Protein AF-A0A7S0J6S9-F1 (afdb_monomer_lite)

pLDDT: mean 76.89, std 16.69, range [36.31, 95.94]

Structure (mmCIF, N/CA/C/O backbone):
data_AF-A0A7S0J6S9-F1
#
_entry.id   AF-A0A7S0J6S9-F1
#
loop_
_atom_site.group_PDB
_atom_site.id
_atom_site.type_symbol
_atom_site.label_atom_id
_atom_site.label_alt_id
_atom_site.label_comp_id
_atom_site.label_asym_id
_atom_site.label_entity_id
_atom_site.label_seq_id
_atom_site.pdbx_PDB_ins_code
_atom_site.Cartn_x
_atom_site.Cartn_y
_atom_site.Cartn_z
_atom_site.occupancy
_atom_site.B_iso_or_equiv
_atom_site.auth_seq_id
_atom_site.auth_comp_id
_atom_site.auth_asym_id
_atom_site.auth_atom_id
_atom_site.pdbx_PDB_model_num
ATOM 1 N N . SER A 1 1 ? -27.540 34.956 38.460 1.00 45.16 1 SER A N 1
ATOM 2 C CA . SER A 1 1 ? -28.285 34.478 37.279 1.00 45.16 1 SER A CA 1
ATOM 3 C C . SER A 1 1 ? -27.561 34.949 36.024 1.00 45.16 1 SER A C 1
ATOM 5 O O . SER A 1 1 ? -27.690 36.101 35.647 1.00 45.16 1 SER A O 1
ATOM 7 N N . LEU A 1 2 ? -26.717 34.102 35.429 1.00 37.75 2 LEU A N 1
ATOM 8 C CA . LEU A 1 2 ? -25.903 34.444 34.247 1.00 37.75 2 LEU A CA 1
ATOM 9 C C . LEU A 1 2 ? -25.863 33.271 33.253 1.00 37.75 2 LEU A C 1
ATOM 11 O O . LEU A 1 2 ? -24.810 32.889 32.761 1.00 37.75 2 LEU A O 1
ATOM 15 N N . TRP A 1 3 ? -27.026 32.684 32.976 1.00 43.78 3 TRP A N 1
ATOM 16 C CA . TRP A 1 3 ? -27.216 31.819 31.812 1.00 43.78 3 TRP A CA 1
ATOM 17 C C . TRP A 1 3 ? -28.147 32.549 30.852 1.00 43.78 3 TRP A C 1
ATOM 19 O O . TRP A 1 3 ? -29.338 32.266 30.765 1.00 43.78 3 TRP A O 1
ATOM 29 N N . SER A 1 4 ? -27.607 33.575 30.200 1.00 45.59 4 SER A N 1
ATOM 30 C CA . SER A 1 4 ? -28.243 34.189 29.040 1.00 45.59 4 SER A CA 1
ATOM 31 C C . SER A 1 4 ? -28.197 33.158 27.916 1.00 45.59 4 SER A C 1
ATOM 33 O O . SER A 1 4 ? -27.115 32.691 27.562 1.00 45.59 4 SER A O 1
ATOM 35 N N . ALA A 1 5 ? -29.360 32.772 27.394 1.00 51.56 5 ALA A N 1
ATOM 36 C CA . ALA A 1 5 ? -29.467 31.879 26.249 1.00 51.56 5 ALA A CA 1
ATOM 37 C C . ALA A 1 5 ? -28.587 32.400 25.101 1.00 51.56 5 ALA A C 1
ATOM 39 O O . ALA A 1 5 ? -28.746 33.541 24.660 1.00 51.56 5 ALA A O 1
ATOM 40 N N . ALA A 1 6 ? -27.638 31.580 24.644 1.00 53.19 6 ALA A N 1
ATOM 41 C CA . ALA A 1 6 ? -26.882 31.880 23.439 1.00 53.19 6 ALA A CA 1
ATOM 42 C C . ALA A 1 6 ? -27.875 32.019 22.268 1.00 53.19 6 ALA A C 1
ATOM 44 O O . ALA A 1 6 ? -28.785 31.190 22.160 1.00 53.19 6 ALA A O 1
ATOM 45 N N . PRO A 1 7 ? -27.749 33.045 21.408 1.00 47.81 7 PRO A N 1
ATOM 46 C CA . PRO A 1 7 ? -28.628 33.186 20.259 1.00 47.81 7 PRO A CA 1
ATOM 47 C C . PRO A 1 7 ? -28.493 31.941 19.380 1.00 47.81 7 PRO A C 1
ATOM 49 O O . PRO A 1 7 ? -27.396 31.579 18.953 1.00 47.81 7 PRO A O 1
ATOM 52 N N . SER A 1 8 ? -29.616 31.267 19.145 1.00 57.00 8 SER A N 1
ATOM 53 C CA . SER A 1 8 ? -29.716 30.132 18.239 1.00 57.00 8 SER A CA 1
ATOM 54 C C . SER A 1 8 ? -29.382 30.610 16.829 1.00 57.00 8 SER A C 1
ATOM 56 O O . SER A 1 8 ? -30.228 31.191 16.149 1.00 57.00 8 SER A O 1
ATOM 58 N N . ILE A 1 9 ? -28.135 30.407 16.405 1.00 59.09 9 ILE A N 1
ATOM 59 C CA . ILE A 1 9 ? -27.741 30.546 15.005 1.00 59.09 9 ILE A CA 1
ATOM 60 C C . ILE A 1 9 ? -28.591 29.525 14.240 1.00 59.09 9 ILE A C 1
ATOM 62 O O . ILE A 1 9 ? -28.498 28.335 14.558 1.00 59.09 9 ILE A O 1
ATOM 66 N N . PRO A 1 10 ? -29.443 29.934 13.282 1.00 54.78 10 PRO A N 1
ATOM 67 C CA . PRO A 1 10 ? -30.147 28.974 12.453 1.00 54.78 10 PRO A CA 1
ATOM 68 C C . PRO A 1 10 ? -29.088 28.173 11.696 1.00 54.78 10 PRO A C 1
ATOM 70 O O . PRO A 1 10 ? -28.393 28.700 10.827 1.00 54.78 10 PRO A O 1
ATOM 73 N N . LEU A 1 11 ? -28.911 26.911 12.089 1.00 61.00 11 LEU A N 1
ATOM 74 C CA . LEU A 1 11 ? -28.065 25.968 11.374 1.00 61.00 11 LEU A CA 1
ATOM 75 C C . LEU A 1 11 ? -28.703 25.778 10.002 1.00 61.00 11 LEU A C 1
ATOM 77 O O . LEU A 1 11 ? -29.695 25.065 9.860 1.00 61.00 11 LEU A O 1
ATOM 81 N N . GLN A 1 12 ? -28.161 26.457 8.994 1.00 62.97 12 GLN A N 1
ATOM 82 C CA . GLN A 1 12 ? -28.482 26.162 7.610 1.00 62.97 12 GLN A CA 1
ATOM 83 C C . GLN A 1 12 ? -27.927 24.763 7.337 1.00 62.97 12 GLN A C 1
ATOM 85 O O . GLN A 1 12 ? -26.724 24.583 7.153 1.00 62.97 12 GLN A O 1
ATOM 90 N N . LEU A 1 13 ? -28.800 23.758 7.430 1.00 56.91 13 LEU A N 1
ATOM 91 C CA . LEU A 1 13 ? -28.463 22.366 7.170 1.00 56.91 13 LEU A CA 1
ATOM 92 C C . LEU A 1 13 ? -28.037 22.256 5.707 1.00 56.91 13 LEU A C 1
ATOM 94 O O . LEU A 1 13 ? -28.859 22.288 4.795 1.00 56.91 13 LEU A O 1
ATOM 98 N N . MET A 1 14 ? -26.727 22.187 5.485 1.00 52.12 14 MET A N 1
ATOM 99 C CA . MET A 1 14 ? -26.178 21.799 4.197 1.00 52.12 14 MET A CA 1
ATOM 100 C C . MET A 1 14 ? -26.346 20.289 4.079 1.00 52.12 14 MET A C 1
ATOM 102 O O . MET A 1 14 ? -25.657 19.523 4.752 1.00 52.12 14 MET A O 1
ATOM 106 N N . GLU A 1 15 ? -27.283 19.860 3.243 1.00 54.94 15 GLU A N 1
ATOM 107 C CA . GLU A 1 15 ? -27.388 18.456 2.873 1.00 54.94 15 GLU A CA 1
ATOM 108 C C . GLU A 1 15 ? -26.289 18.131 1.860 1.00 54.94 15 GLU A C 1
ATOM 110 O O . GLU A 1 15 ? -26.273 18.632 0.736 1.00 54.94 15 GLU A O 1
ATOM 115 N N . CYS A 1 16 ? -25.344 17.293 2.276 1.00 58.38 16 CYS A N 1
ATOM 116 C CA . CYS A 1 16 ? -24.369 16.677 1.387 1.00 58.38 16 CYS A CA 1
ATOM 117 C C . CYS A 1 16 ? -24.930 15.311 0.968 1.00 58.38 16 CYS A C 1
ATOM 119 O O . CYS A 1 16 ? -24.832 14.366 1.756 1.00 58.38 16 CYS A O 1
ATOM 121 N N . PRO A 1 17 ? -25.545 15.175 -0.221 1.00 72.00 17 PRO A N 1
ATOM 122 C CA . PRO A 1 17 ? -26.126 13.906 -0.637 1.00 72.00 17 PRO A CA 1
ATOM 123 C C . PRO A 1 17 ? -25.039 12.828 -0.708 1.00 72.00 17 PRO A C 1
ATOM 125 O O . PRO A 1 17 ? -24.031 12.981 -1.399 1.00 72.00 17 PRO A O 1
ATOM 128 N N . PHE A 1 18 ? -25.248 11.725 0.010 1.00 73.12 18 PHE A N 1
ATOM 129 C CA . PHE A 1 18 ? -24.372 10.560 -0.023 1.00 73.12 18 PHE A CA 1
ATOM 130 C C . PHE A 1 18 ? -24.999 9.479 -0.900 1.00 73.12 18 PHE A C 1
ATOM 132 O O . PHE A 1 18 ? -26.053 8.935 -0.579 1.00 73.12 18 PHE A O 1
ATOM 139 N N . ASN A 1 19 ? -24.342 9.156 -2.012 1.00 83.06 19 ASN A N 1
ATOM 140 C CA . ASN A 1 19 ? -24.748 8.062 -2.885 1.00 83.06 19 ASN A CA 1
ATOM 141 C C . ASN A 1 19 ? -23.791 6.882 -2.680 1.00 83.06 19 ASN A C 1
ATOM 143 O O . ASN A 1 19 ? -22.702 6.843 -3.256 1.00 83.06 19 ASN A O 1
ATOM 147 N N . SER A 1 20 ? -24.202 5.926 -1.848 1.00 83.00 20 SER A N 1
ATOM 148 C CA . SER A 1 20 ? -23.408 4.737 -1.519 1.00 83.00 20 SER A CA 1
ATOM 149 C C . SER A 1 20 ? -23.030 3.921 -2.758 1.00 83.00 20 SER A C 1
ATOM 151 O O . SER A 1 20 ? -21.905 3.433 -2.847 1.00 83.00 20 SER A O 1
ATOM 153 N N . THR A 1 21 ? -23.923 3.825 -3.746 1.00 87.00 21 THR A N 1
ATOM 154 C CA . THR A 1 21 ? -23.664 3.132 -5.013 1.00 87.00 21 THR A CA 1
ATOM 155 C C . THR A 1 21 ? -22.573 3.829 -5.820 1.00 87.00 21 THR A C 1
ATOM 157 O O . THR A 1 21 ? -21.645 3.174 -6.288 1.00 87.00 21 THR A O 1
ATOM 160 N N . ALA A 1 22 ? -22.638 5.156 -5.951 1.00 82.00 22 ALA A N 1
ATOM 161 C CA . ALA A 1 22 ? -21.612 5.924 -6.656 1.00 82.00 22 ALA A CA 1
ATOM 162 C C . ALA A 1 22 ? -20.240 5.802 -5.973 1.00 82.00 22 ALA A C 1
ATOM 164 O O . ALA A 1 22 ? -19.219 5.686 -6.649 1.00 82.00 22 ALA A O 1
ATOM 165 N N . VAL A 1 23 ? -20.218 5.772 -4.637 1.00 82.25 23 VAL A N 1
ATOM 166 C CA . VAL A 1 23 ? -18.996 5.552 -3.853 1.00 82.25 23 VAL A CA 1
ATOM 167 C C . VAL A 1 23 ? -18.421 4.157 -4.103 1.00 82.25 23 VAL A C 1
ATOM 169 O O . VAL A 1 23 ? -17.230 4.042 -4.386 1.00 82.25 23 VAL A O 1
ATOM 172 N N . ALA A 1 24 ? -19.249 3.108 -4.059 1.00 84.81 24 ALA A N 1
ATOM 173 C CA . ALA A 1 24 ? -18.816 1.736 -4.329 1.00 84.81 24 ALA A CA 1
ATOM 174 C C . ALA A 1 24 ? -18.226 1.586 -5.742 1.00 84.81 24 ALA A C 1
ATOM 176 O O . ALA A 1 24 ? -17.119 1.073 -5.897 1.00 84.81 24 ALA A O 1
ATOM 177 N N . LEU A 1 25 ? -18.904 2.134 -6.756 1.00 86.38 25 LEU A N 1
ATOM 178 C CA . LEU A 1 25 ? -18.401 2.162 -8.133 1.00 86.38 25 LEU A CA 1
ATOM 179 C C . LEU A 1 25 ? -17.074 2.925 -8.247 1.00 86.38 25 LEU A C 1
ATOM 181 O O . LEU A 1 25 ? -16.178 2.507 -8.978 1.00 86.38 25 LEU A O 1
ATOM 185 N N . GLY A 1 26 ? -16.918 4.025 -7.507 1.00 86.81 26 GLY A N 1
ATOM 186 C CA . GLY A 1 26 ? -15.658 4.761 -7.436 1.00 86.81 26 GLY A CA 1
ATOM 187 C C . GLY A 1 26 ? -14.511 3.916 -6.874 1.00 86.81 26 GLY A C 1
ATOM 188 O O . GLY A 1 26 ? -13.410 3.944 -7.425 1.00 86.81 26 GLY A O 1
ATOM 189 N N . PHE A 1 27 ? -14.765 3.122 -5.826 1.00 86.19 27 PHE A N 1
ATOM 190 C CA . PHE A 1 27 ? -13.772 2.208 -5.249 1.00 86.19 27 PHE A CA 1
ATOM 191 C C . PHE A 1 27 ? -13.321 1.129 -6.240 1.00 86.19 27 PHE A C 1
ATOM 193 O O . PHE A 1 27 ? -12.121 0.882 -6.368 1.00 86.19 27 PHE A O 1
ATOM 200 N N . GLU A 1 28 ? -14.253 0.535 -6.986 1.00 88.62 28 GLU A N 1
ATOM 201 C CA . GLU A 1 28 ? -13.943 -0.472 -8.012 1.00 88.62 28 GLU A CA 1
ATOM 202 C C . GLU A 1 28 ? -13.082 0.088 -9.156 1.00 88.62 28 GLU A C 1
ATOM 204 O O . GLU A 1 28 ? -12.318 -0.644 -9.787 1.00 88.62 28 GLU A O 1
ATOM 209 N N . GLN A 1 29 ? -13.149 1.399 -9.398 1.00 89.81 29 GLN A N 1
ATOM 210 C CA . GLN A 1 29 ? -12.364 2.084 -10.426 1.00 89.81 29 GLN A CA 1
ATOM 211 C C . GLN A 1 29 ? -10.959 2.497 -9.960 1.00 89.81 29 GLN A C 1
ATOM 213 O O . GLN A 1 29 ? -10.124 2.850 -10.800 1.00 89.81 29 GLN A O 1
ATOM 218 N N . LEU A 1 30 ? -10.650 2.435 -8.657 1.00 89.00 30 LEU A N 1
ATOM 219 C CA . LEU A 1 30 ? -9.341 2.853 -8.139 1.00 89.00 30 LEU A CA 1
ATOM 220 C C . LEU A 1 30 ? -8.180 2.070 -8.771 1.00 89.00 30 LEU A C 1
ATOM 222 O O . LEU A 1 30 ? -7.244 2.706 -9.247 1.00 89.00 30 LEU A O 1
ATOM 226 N N . PRO A 1 31 ? -8.193 0.730 -8.899 1.00 89.06 31 PRO A N 1
ATOM 227 C CA . PRO A 1 31 ? -7.083 0.040 -9.558 1.00 89.06 31 PRO A CA 1
ATOM 228 C C . PRO A 1 31 ? -6.817 0.570 -10.977 1.00 89.06 31 PRO A C 1
ATOM 230 O O . PRO A 1 31 ? -5.667 0.812 -11.346 1.00 89.06 31 PRO A O 1
ATOM 233 N N . ALA A 1 32 ? -7.874 0.837 -11.751 1.00 89.94 32 ALA A N 1
ATOM 234 C CA . ALA A 1 32 ? -7.757 1.379 -13.102 1.00 89.94 32 ALA A CA 1
ATOM 235 C C . ALA A 1 32 ? -7.198 2.809 -13.109 1.00 89.94 32 ALA A C 1
ATOM 237 O O . ALA A 1 32 ? -6.331 3.121 -13.926 1.00 89.94 32 ALA A O 1
ATOM 238 N N . HIS A 1 33 ? -7.632 3.667 -12.182 1.00 89.38 33 HIS A N 1
ATOM 239 C CA . HIS A 1 33 ? -7.089 5.018 -12.077 1.00 89.38 33 HIS A CA 1
ATOM 240 C C . HIS A 1 33 ? -5.586 4.985 -11.778 1.00 89.38 33 HIS A C 1
ATOM 242 O O . HIS A 1 33 ? -4.840 5.723 -12.410 1.00 89.38 33 HIS A O 1
ATOM 248 N N . TRP A 1 34 ? -5.096 4.121 -10.890 1.00 89.06 34 TRP A N 1
ATOM 249 C CA . TRP A 1 34 ? -3.674 4.086 -10.529 1.00 89.06 34 TRP A CA 1
ATOM 250 C C . TRP A 1 34 ? -2.818 3.443 -11.621 1.00 89.06 34 TRP A C 1
ATOM 252 O O . TRP A 1 34 ? -1.667 3.825 -11.819 1.00 89.06 34 TRP A O 1
ATOM 262 N N . LEU A 1 35 ? -3.403 2.528 -12.394 1.00 89.81 35 LEU A N 1
ATOM 263 C CA . LEU A 1 35 ? -2.734 1.875 -13.513 1.00 89.81 35 LEU A CA 1
ATOM 264 C C . LEU A 1 35 ? -2.875 2.622 -14.852 1.00 89.81 35 LEU A C 1
ATOM 266 O O . LEU A 1 35 ? -2.307 2.181 -15.848 1.00 89.81 35 LEU A O 1
ATOM 270 N N . ARG A 1 36 ? -3.562 3.774 -14.898 1.00 89.94 36 ARG A N 1
ATOM 271 C CA . ARG A 1 36 ? -3.865 4.525 -16.139 1.00 89.94 36 ARG A CA 1
ATOM 272 C C . ARG A 1 36 ? -2.639 4.907 -16.979 1.00 89.94 36 ARG A C 1
ATOM 274 O O . ARG A 1 36 ? -2.754 5.083 -18.187 1.00 89.94 36 ARG A O 1
ATOM 281 N N . HIS A 1 37 ? -1.469 5.030 -16.351 1.00 86.62 37 HIS A N 1
ATOM 282 C CA . HIS A 1 37 ? -0.209 5.371 -17.019 1.00 86.62 37 HIS A CA 1
ATOM 283 C C . HIS A 1 37 ? 0.548 4.148 -17.573 1.00 86.62 37 HIS A C 1
ATOM 285 O O . HIS A 1 37 ? 1.592 4.309 -18.207 1.00 86.62 37 HIS A O 1
ATOM 291 N N . TYR A 1 38 ? 0.025 2.934 -17.369 1.00 88.69 38 TYR A N 1
ATOM 292 C CA . TYR A 1 38 ? 0.625 1.673 -17.806 1.00 88.69 38 TYR A CA 1
ATOM 293 C C . TYR A 1 38 ? -0.339 0.929 -18.739 1.00 88.69 38 TYR A C 1
ATOM 295 O O . TYR A 1 38 ? -1.104 0.069 -18.293 1.00 88.69 38 TYR A O 1
ATOM 303 N N . PRO A 1 39 ? -0.331 1.243 -20.048 1.00 87.31 39 PRO A N 1
ATOM 304 C CA . PRO A 1 39 ? -1.114 0.498 -21.024 1.00 87.31 39 PRO A CA 1
ATOM 305 C C . PRO A 1 39 ? -0.842 -1.011 -20.961 1.00 87.31 39 PRO A C 1
ATOM 307 O O . PRO A 1 39 ? 0.210 -1.475 -20.512 1.00 87.31 39 PRO A O 1
ATOM 310 N N . ARG A 1 40 ? -1.779 -1.820 -21.465 1.00 86.12 40 ARG A N 1
ATOM 311 C CA . ARG A 1 40 ? -1.581 -3.276 -21.517 1.00 86.12 40 ARG A CA 1
ATOM 312 C C . ARG A 1 40 ? -0.253 -3.608 -22.205 1.00 86.12 40 ARG A C 1
ATOM 314 O O . ARG A 1 40 ? 0.024 -3.120 -23.295 1.00 86.12 40 ARG A O 1
ATOM 321 N N . ARG A 1 41 ? 0.542 -4.475 -21.564 1.00 85.50 41 ARG A N 1
ATOM 322 C CA . ARG A 1 41 ? 1.865 -4.927 -22.041 1.00 85.50 41 ARG A CA 1
ATOM 323 C C . ARG A 1 41 ? 2.908 -3.803 -22.191 1.00 85.50 41 ARG A C 1
ATOM 325 O O . ARG A 1 41 ? 3.884 -3.983 -22.909 1.00 85.50 41 ARG A O 1
ATOM 332 N N . SER A 1 42 ? 2.739 -2.666 -21.509 1.00 87.81 42 SER A N 1
ATOM 333 C CA . SER A 1 42 ? 3.674 -1.535 -21.605 1.00 87.81 42 SER A CA 1
ATOM 334 C C . SER A 1 42 ? 4.867 -1.605 -20.653 1.00 87.81 42 SER A C 1
ATOM 336 O O . SER A 1 42 ? 5.789 -0.805 -20.806 1.00 87.81 42 SER A O 1
ATOM 338 N N . VAL A 1 43 ? 4.828 -2.489 -19.649 1.00 89.44 43 VAL A N 1
ATOM 339 C CA . VAL A 1 43 ? 5.863 -2.605 -18.612 1.00 89.44 43 VAL A CA 1
ATOM 340 C C . VAL A 1 43 ? 6.816 -3.732 -18.978 1.00 89.44 43 VAL A C 1
ATOM 342 O O . VAL A 1 43 ? 6.481 -4.913 -18.890 1.00 89.44 43 VAL A O 1
ATOM 345 N N . SER A 1 44 ? 8.020 -3.362 -19.403 1.00 90.12 44 SER A N 1
ATOM 346 C CA . SER A 1 44 ? 9.076 -4.313 -19.721 1.00 90.12 44 SER A CA 1
ATOM 347 C C . SER A 1 44 ? 9.780 -4.815 -18.458 1.00 90.12 44 SER A C 1
ATOM 349 O O . SER A 1 44 ? 9.819 -4.155 -17.416 1.00 90.12 44 SER A O 1
ATOM 351 N N . ARG A 1 45 ? 10.436 -5.975 -18.569 1.00 89.69 45 ARG A N 1
ATOM 352 C CA . ARG A 1 45 ? 11.302 -6.499 -17.503 1.00 89.69 45 ARG A CA 1
ATOM 353 C C . ARG A 1 45 ? 12.409 -5.510 -17.123 1.00 89.69 45 ARG A C 1
ATOM 355 O O . ARG A 1 45 ? 12.743 -5.401 -15.947 1.00 89.69 45 ARG A O 1
ATOM 362 N N . ALA A 1 46 ? 12.978 -4.803 -18.101 1.00 88.44 46 ALA A N 1
ATOM 363 C CA . ALA A 1 46 ? 14.026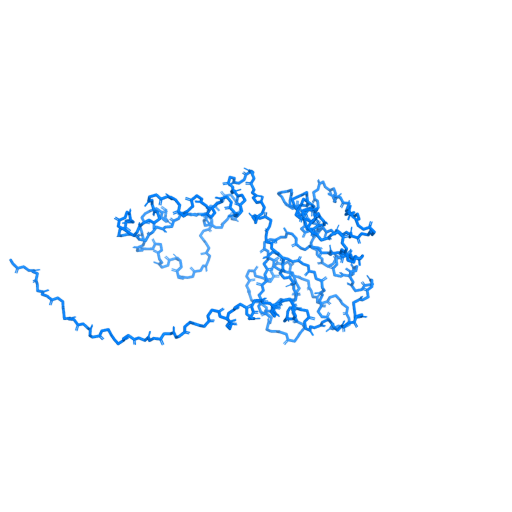 -3.815 -17.858 1.00 88.44 46 ALA A CA 1
ATOM 364 C C . ALA A 1 46 ? 13.505 -2.644 -17.013 1.00 88.44 46 ALA A C 1
ATOM 366 O O . ALA A 1 46 ? 14.153 -2.267 -16.040 1.00 88.44 46 ALA A O 1
ATOM 367 N N . GLN A 1 47 ? 12.303 -2.144 -17.319 1.00 88.19 47 GLN A N 1
ATOM 368 C CA . GLN A 1 47 ? 11.653 -1.084 -16.543 1.00 88.19 47 GLN A CA 1
ATOM 369 C C . GLN A 1 47 ? 11.349 -1.535 -15.115 1.00 88.19 47 GLN A C 1
ATOM 371 O O . GLN A 1 47 ? 11.650 -0.814 -14.168 1.00 88.19 47 GLN A O 1
ATOM 376 N N . LEU A 1 48 ? 10.831 -2.753 -14.938 1.00 89.62 48 LEU A N 1
ATOM 377 C CA . LEU A 1 48 ? 10.540 -3.290 -13.609 1.00 89.62 48 LEU A CA 1
ATOM 378 C C . LEU A 1 48 ? 11.811 -3.451 -12.758 1.00 89.62 48 LEU A C 1
ATOM 380 O O . LEU A 1 48 ? 11.834 -3.099 -11.579 1.00 89.62 48 LEU A O 1
ATOM 384 N N . LEU A 1 49 ? 12.899 -3.941 -13.364 1.00 88.19 49 LEU A N 1
ATOM 385 C CA . LEU A 1 49 ? 14.200 -4.052 -12.702 1.00 88.19 49 LEU A CA 1
ATOM 386 C C . LEU A 1 49 ? 14.795 -2.679 -12.373 1.00 88.19 49 LEU A C 1
ATOM 388 O O . LEU A 1 49 ? 15.391 -2.521 -11.308 1.00 88.19 49 LEU A O 1
ATOM 392 N N . ALA A 1 50 ? 14.644 -1.696 -13.261 1.00 87.00 50 ALA A N 1
ATOM 393 C CA . ALA A 1 50 ? 15.094 -0.329 -13.025 1.00 87.00 50 ALA A CA 1
ATOM 394 C C . ALA A 1 50 ? 14.313 0.317 -11.870 1.00 87.00 50 ALA A C 1
ATOM 396 O O . ALA A 1 50 ? 14.929 0.878 -10.964 1.00 87.00 50 ALA A O 1
ATOM 397 N N . ALA A 1 51 ? 12.989 0.137 -11.834 1.00 88.50 51 ALA A N 1
ATOM 398 C CA . ALA A 1 51 ? 12.134 0.568 -10.733 1.00 88.50 51 ALA A CA 1
ATOM 399 C C . ALA A 1 51 ? 12.567 -0.068 -9.402 1.00 88.50 51 ALA A C 1
ATOM 401 O O . ALA A 1 51 ? 12.851 0.642 -8.441 1.00 88.50 51 ALA A O 1
ATOM 402 N N . TYR A 1 52 ? 12.749 -1.392 -9.354 1.00 89.00 52 TYR A N 1
ATOM 403 C CA . TYR A 1 52 ? 13.240 -2.072 -8.150 1.00 89.00 52 TYR A CA 1
ATOM 404 C C . TYR A 1 52 ? 14.624 -1.567 -7.700 1.00 89.00 52 TYR A C 1
ATOM 406 O O . TYR A 1 52 ? 14.862 -1.340 -6.511 1.00 89.00 52 TYR A O 1
ATOM 414 N N . ARG A 1 53 ? 15.553 -1.350 -8.641 1.00 86.44 53 ARG A N 1
ATOM 415 C CA . ARG A 1 53 ? 16.893 -0.813 -8.344 1.00 86.44 53 ARG A CA 1
ATOM 416 C C . ARG A 1 53 ? 16.853 0.631 -7.845 1.00 86.44 53 ARG A C 1
ATOM 418 O O . ARG A 1 53 ? 17.694 0.978 -7.018 1.00 86.44 53 ARG A O 1
ATOM 425 N N . GLY A 1 54 ? 15.885 1.423 -8.306 1.00 84.69 54 GLY A N 1
ATOM 426 C CA . GLY A 1 54 ? 15.643 2.797 -7.867 1.00 84.69 54 GLY A CA 1
ATOM 427 C C . GLY A 1 54 ? 15.084 2.908 -6.445 1.00 84.69 54 GLY A C 1
ATOM 428 O O . GLY A 1 54 ? 15.195 3.968 -5.830 1.00 84.69 54 GLY A O 1
ATOM 429 N N . LEU A 1 55 ? 14.537 1.827 -5.882 1.00 86.81 55 LEU A N 1
ATOM 430 C CA . LEU A 1 55 ? 14.127 1.792 -4.478 1.00 86.81 55 LEU A CA 1
ATOM 431 C C . LEU A 1 55 ? 15.337 1.770 -3.532 1.00 86.81 55 LEU A C 1
ATOM 433 O O . LEU A 1 55 ? 16.389 1.196 -3.835 1.00 86.81 55 LEU A O 1
ATOM 437 N N . LYS A 1 56 ? 15.171 2.331 -2.328 1.00 84.94 56 LYS A N 1
ATOM 438 C CA . LYS A 1 56 ? 16.202 2.284 -1.277 1.00 84.94 56 LYS A CA 1
ATOM 439 C C . LYS A 1 56 ? 16.475 0.841 -0.851 1.00 84.94 56 LYS A C 1
ATOM 441 O O . LYS A 1 56 ? 15.548 0.095 -0.564 1.00 84.94 56 LYS A O 1
ATOM 446 N N . GLY A 1 57 ? 17.751 0.468 -0.741 1.00 82.19 57 GLY A N 1
ATOM 447 C CA . GLY A 1 57 ? 18.165 -0.915 -0.463 1.00 82.19 57 GLY A CA 1
ATOM 448 C C . GLY A 1 57 ? 17.594 -1.524 0.825 1.00 82.19 57 GLY A C 1
ATOM 449 O O . GLY A 1 57 ? 17.251 -2.699 0.824 1.00 82.19 57 GLY A O 1
ATOM 450 N N . TRP A 1 58 ? 17.446 -0.724 1.887 1.00 82.25 58 TRP A N 1
ATOM 451 C CA . TRP A 1 58 ? 16.878 -1.131 3.187 1.00 82.25 58 TRP A CA 1
ATOM 452 C C . TRP A 1 58 ? 15.341 -1.083 3.247 1.00 82.25 58 TRP A C 1
ATOM 454 O O . TRP A 1 58 ? 14.734 -1.408 4.267 1.00 82.25 58 TRP A O 1
ATOM 464 N N . GLY A 1 59 ? 14.710 -0.600 2.180 1.00 84.75 59 GLY A N 1
ATOM 465 C CA . GLY A 1 59 ? 13.281 -0.331 2.101 1.00 84.75 59 GLY A CA 1
ATOM 466 C C . GLY A 1 59 ? 12.673 -0.871 0.815 1.00 84.75 59 GLY A C 1
ATOM 467 O O . GLY A 1 59 ? 11.743 -0.261 0.289 1.00 84.75 59 GLY A O 1
ATOM 468 N N . ARG A 1 60 ? 13.208 -1.986 0.301 1.00 88.19 60 ARG A N 1
ATOM 469 C CA . ARG A 1 60 ? 12.728 -2.615 -0.928 1.00 88.19 60 ARG A CA 1
ATOM 470 C C . ARG A 1 60 ? 12.647 -4.125 -0.808 1.00 88.19 60 ARG A C 1
ATOM 472 O O . ARG A 1 60 ? 13.549 -4.780 -0.295 1.00 88.19 60 ARG A O 1
ATOM 479 N N . THR A 1 61 ? 11.596 -4.690 -1.375 1.00 90.69 61 THR A N 1
ATOM 480 C CA . THR A 1 61 ? 11.463 -6.136 -1.551 1.00 90.69 61 THR A CA 1
ATOM 481 C C . THR A 1 61 ? 10.798 -6.429 -2.886 1.00 90.69 61 THR A C 1
ATOM 483 O O . THR A 1 61 ? 10.225 -5.537 -3.510 1.00 90.69 61 THR A O 1
ATOM 486 N N . GLN A 1 62 ? 10.912 -7.663 -3.357 1.00 91.75 62 GLN A N 1
ATOM 487 C CA . GLN A 1 62 ? 10.275 -8.097 -4.589 1.00 91.75 62 GLN A CA 1
ATOM 488 C C . GLN A 1 62 ? 9.671 -9.476 -4.380 1.00 91.75 62 GLN A C 1
ATOM 490 O O . GLN A 1 62 ? 10.335 -10.378 -3.866 1.00 91.75 62 GLN A O 1
ATOM 495 N N . PHE A 1 63 ? 8.434 -9.627 -4.829 1.00 93.50 63 PHE A N 1
ATOM 496 C CA . PHE A 1 63 ? 7.735 -10.899 -4.883 1.00 93.50 63 PHE A CA 1
ATOM 497 C C . PHE A 1 63 ? 7.512 -11.305 -6.333 1.00 93.50 63 PHE A C 1
ATOM 499 O O . PHE A 1 63 ? 7.474 -10.470 -7.237 1.00 93.50 63 PHE A O 1
ATOM 506 N N . MET A 1 64 ? 7.382 -12.600 -6.556 1.00 95.19 64 MET A N 1
ATOM 507 C CA . MET A 1 64 ? 6.986 -13.183 -7.823 1.00 95.19 64 MET A CA 1
ATOM 508 C C . MET A 1 64 ? 5.939 -14.244 -7.532 1.00 95.19 64 MET A C 1
ATOM 510 O O . MET A 1 64 ? 6.205 -15.174 -6.780 1.00 95.19 64 MET A O 1
ATOM 514 N N . ILE A 1 65 ? 4.768 -14.106 -8.133 1.00 95.94 65 ILE A N 1
ATOM 515 C CA . ILE A 1 65 ? 3.805 -15.194 -8.238 1.00 95.94 65 ILE A CA 1
ATOM 516 C C . ILE A 1 65 ? 4.125 -15.895 -9.548 1.00 95.94 65 ILE A C 1
ATOM 518 O O . ILE A 1 65 ? 4.222 -15.248 -10.590 1.00 95.94 65 ILE A O 1
ATOM 522 N N . GLN A 1 66 ? 4.377 -17.195 -9.483 1.00 95.75 66 GLN A N 1
ATOM 523 C CA . GLN A 1 66 ? 4.671 -17.996 -10.660 1.00 95.75 66 GLN A CA 1
ATOM 524 C C . GLN A 1 66 ? 4.077 -19.387 -10.491 1.00 95.75 66 GLN A C 1
ATOM 526 O O . GLN A 1 66 ? 4.493 -20.122 -9.592 1.00 95.75 66 GLN A O 1
ATOM 531 N N . ARG A 1 67 ? 3.152 -19.757 -11.383 1.00 95.06 67 ARG A N 1
ATOM 532 C CA . ARG A 1 67 ? 2.450 -21.049 -11.392 1.00 95.06 67 ARG A CA 1
ATOM 533 C C . ARG A 1 67 ? 1.805 -21.356 -10.035 1.00 95.06 67 ARG A C 1
ATOM 535 O O . ARG A 1 67 ? 2.068 -22.402 -9.450 1.00 95.06 67 ARG A O 1
ATOM 542 N N . GLY A 1 68 ? 1.050 -20.394 -9.501 1.00 93.38 68 GLY A N 1
ATOM 543 C CA . GLY A 1 68 ? 0.367 -20.510 -8.205 1.00 93.38 68 GLY A CA 1
ATOM 544 C C . GLY A 1 68 ? 1.281 -20.473 -6.971 1.00 93.38 68 GLY A C 1
ATOM 545 O O . GLY A 1 68 ? 0.794 -20.579 -5.853 1.00 93.38 68 GLY A O 1
ATOM 546 N N . ALA A 1 69 ? 2.599 -20.308 -7.134 1.00 94.19 69 ALA A N 1
ATOM 547 C CA . ALA A 1 69 ? 3.542 -20.256 -6.020 1.00 94.19 69 ALA A CA 1
ATOM 548 C C . ALA A 1 69 ? 4.093 -18.843 -5.802 1.00 94.19 69 ALA A C 1
ATOM 550 O O . ALA A 1 69 ? 4.563 -18.195 -6.742 1.00 94.19 69 ALA A O 1
ATOM 551 N N . LEU A 1 70 ? 4.121 -18.400 -4.542 1.00 95.50 70 LEU A N 1
ATOM 552 C CA . LEU A 1 70 ? 4.817 -17.183 -4.135 1.00 95.50 70 LEU A CA 1
ATOM 553 C C . LEU A 1 70 ? 6.322 -17.442 -3.998 1.00 95.50 70 LEU A C 1
ATOM 555 O O . LEU A 1 70 ? 6.762 -18.359 -3.308 1.00 95.50 70 LEU A O 1
ATOM 559 N N . ARG A 1 71 ? 7.129 -16.586 -4.619 1.00 94.25 71 ARG A N 1
ATOM 560 C CA . ARG A 1 71 ? 8.592 -16.619 -4.581 1.00 94.25 71 ARG A CA 1
ATOM 561 C C . ARG A 1 71 ? 9.120 -15.252 -4.183 1.00 94.25 71 ARG A C 1
ATOM 563 O O . ARG A 1 71 ? 8.722 -14.235 -4.745 1.00 94.25 71 ARG A O 1
ATOM 570 N N . TYR A 1 72 ? 10.056 -15.222 -3.246 1.00 90.62 72 TYR A N 1
ATOM 571 C CA . TYR A 1 72 ? 10.775 -14.011 -2.872 1.00 90.62 72 TYR A CA 1
ATOM 572 C C . TYR A 1 72 ? 12.107 -14.379 -2.233 1.00 90.62 72 TYR A C 1
ATOM 574 O O . TYR A 1 72 ? 12.235 -15.417 -1.586 1.00 90.62 72 TYR A O 1
ATOM 582 N N . THR A 1 73 ? 13.098 -13.509 -2.399 1.00 79.19 73 THR A N 1
ATOM 583 C CA . THR A 1 73 ? 14.367 -13.628 -1.683 1.00 79.19 73 THR A CA 1
ATOM 584 C C . THR A 1 73 ? 14.384 -12.561 -0.600 1.00 79.19 73 THR A C 1
ATOM 586 O O . THR A 1 73 ? 14.408 -11.372 -0.932 1.00 79.19 73 THR A O 1
ATOM 589 N N . PRO A 1 74 ? 14.389 -12.934 0.690 1.00 66.62 74 PRO A N 1
ATOM 590 C CA . PRO A 1 74 ? 14.610 -11.967 1.752 1.00 66.62 74 PRO A CA 1
ATOM 591 C C . PRO A 1 74 ? 15.983 -11.319 1.532 1.00 66.62 74 PRO A C 1
ATOM 593 O O . PRO A 1 74 ? 17.000 -12.013 1.503 1.00 66.62 74 PRO A O 1
ATOM 596 N N . SER A 1 75 ? 16.040 -10.000 1.337 1.00 60.94 75 SER A N 1
ATOM 597 C CA . SER A 1 75 ? 17.336 -9.313 1.286 1.00 60.94 75 SER A CA 1
ATOM 598 C C . SER A 1 75 ? 17.995 -9.376 2.678 1.00 60.94 75 SER A C 1
ATOM 600 O O . SER A 1 75 ? 17.295 -9.347 3.694 1.00 60.94 75 SER A O 1
ATOM 602 N N . LYS A 1 76 ? 19.328 -9.527 2.736 1.00 55.47 76 LYS A N 1
ATOM 603 C CA . LYS A 1 76 ? 20.085 -9.604 3.998 1.00 55.47 76 LYS A CA 1
ATOM 604 C C . LYS A 1 76 ? 20.549 -8.209 4.465 1.00 55.47 76 LYS A C 1
ATOM 606 O O . LYS A 1 76 ? 20.969 -7.414 3.629 1.00 55.47 76 LYS A O 1
ATOM 611 N N . PRO A 1 77 ? 20.532 -7.922 5.782 1.00 50.94 77 PRO A N 1
ATOM 612 C CA . PRO A 1 77 ? 19.971 -8.778 6.828 1.00 50.94 77 PRO A CA 1
ATOM 613 C C . PRO A 1 77 ? 18.430 -8.689 6.873 1.00 50.94 77 PRO A C 1
ATOM 615 O O . PRO A 1 77 ? 17.792 -9.490 7.548 1.00 50.94 77 PRO A O 1
ATOM 618 N N . THR A 1 78 ? 17.847 -7.723 6.151 1.00 53.56 78 THR A N 1
ATOM 619 C CA . THR A 1 78 ? 16.449 -7.283 6.225 1.00 53.56 78 THR A CA 1
ATOM 620 C C . THR A 1 78 ? 16.030 -6.570 4.920 1.00 53.56 78 THR A C 1
ATOM 622 O O . THR A 1 78 ? 16.320 -5.385 4.765 1.00 53.56 78 THR A O 1
ATOM 625 N N . GLY A 1 79 ? 15.322 -7.235 3.994 1.00 64.50 79 GLY A N 1
ATOM 626 C CA . GLY A 1 79 ? 14.721 -6.597 2.794 1.00 64.50 79 GLY A CA 1
ATOM 627 C C . GLY A 1 79 ? 14.017 -5.280 3.090 1.00 64.50 79 GLY A C 1
ATOM 628 O O . GLY A 1 79 ? 14.208 -4.268 2.416 1.00 64.50 79 GLY A O 1
ATOM 629 N N . CYS A 1 80 ? 13.272 -5.298 4.186 1.00 78.38 80 CYS A N 1
ATOM 630 C CA . CYS A 1 80 ? 12.490 -4.184 4.661 1.00 78.38 80 CYS A CA 1
ATOM 631 C C . CYS A 1 80 ? 12.664 -3.993 6.163 1.00 78.38 80 CYS A C 1
ATOM 633 O O . CYS A 1 80 ? 12.787 -4.963 6.919 1.00 78.38 80 CYS A O 1
ATOM 635 N N . VAL A 1 81 ? 12.588 -2.734 6.592 1.00 75.56 81 VAL A N 1
ATOM 636 C CA . VAL A 1 81 ? 12.494 -2.348 8.005 1.00 75.56 81 VAL A CA 1
ATOM 637 C C . VAL A 1 81 ? 11.377 -3.112 8.721 1.00 75.56 81 VAL A C 1
ATOM 639 O O . VAL A 1 81 ? 10.365 -3.467 8.117 1.00 75.56 81 VAL A O 1
ATOM 642 N N . LEU A 1 82 ? 11.574 -3.378 10.017 1.00 75.75 82 LEU A N 1
ATOM 643 C CA . LEU A 1 82 ? 10.560 -3.960 10.910 1.00 75.75 82 LEU A CA 1
ATOM 644 C C . LEU A 1 82 ? 9.950 -5.289 10.420 1.00 75.75 82 LEU A C 1
ATOM 646 O O . LEU A 1 82 ? 8.786 -5.568 10.678 1.00 75.75 82 LEU A O 1
ATOM 650 N N . ARG A 1 83 ? 10.725 -6.123 9.707 1.00 79.00 83 ARG A N 1
ATOM 651 C CA . ARG A 1 83 ? 10.269 -7.427 9.177 1.00 79.00 83 ARG A CA 1
ATOM 652 C C . ARG A 1 83 ? 9.045 -7.330 8.249 1.00 79.00 83 ARG A C 1
ATOM 654 O O . ARG A 1 83 ? 8.317 -8.305 8.093 1.00 79.00 83 ARG A O 1
ATOM 661 N N . ARG A 1 84 ? 8.850 -6.196 7.564 1.00 83.69 84 ARG A N 1
ATOM 662 C CA . ARG A 1 84 ? 7.730 -6.013 6.620 1.00 83.69 84 ARG A CA 1
ATOM 663 C C . ARG A 1 84 ? 7.750 -6.994 5.442 1.00 83.69 84 ARG A C 1
ATOM 665 O O . ARG A 1 84 ? 6.699 -7.288 4.896 1.00 83.69 84 ARG A O 1
ATOM 672 N N . THR A 1 85 ? 8.912 -7.540 5.067 1.00 87.06 85 THR A N 1
ATOM 673 C CA . THR A 1 85 ? 9.001 -8.536 3.983 1.00 87.06 85 THR A CA 1
ATOM 674 C C . THR A 1 85 ? 8.242 -9.833 4.314 1.00 87.06 85 THR A C 1
ATOM 676 O O . THR A 1 85 ? 7.349 -10.170 3.549 1.00 87.06 85 THR A O 1
ATOM 679 N N . PRO A 1 86 ? 8.515 -10.553 5.425 1.00 85.62 86 PRO A N 1
ATOM 680 C CA . PRO A 1 86 ? 7.689 -11.694 5.833 1.00 85.62 86 PRO A CA 1
ATOM 681 C C . PRO A 1 86 ? 6.187 -11.404 5.945 1.00 85.62 86 PRO A C 1
ATOM 683 O O . PRO A 1 86 ? 5.383 -12.257 5.594 1.00 85.62 86 PRO A O 1
ATOM 686 N N . ILE A 1 87 ? 5.803 -10.211 6.403 1.00 83.19 87 ILE A N 1
ATOM 687 C CA . ILE A 1 87 ? 4.385 -9.859 6.580 1.00 83.19 87 ILE A CA 1
ATOM 688 C C . ILE A 1 87 ? 3.702 -9.657 5.220 1.00 83.19 87 ILE A C 1
ATOM 690 O O . ILE A 1 87 ? 2.612 -10.171 4.999 1.00 83.19 87 ILE A O 1
ATOM 694 N N . LEU A 1 88 ? 4.376 -8.989 4.277 1.00 87.81 88 LEU A N 1
ATOM 695 C CA . LEU A 1 88 ? 3.933 -8.929 2.880 1.00 87.81 88 LEU A CA 1
ATOM 696 C C . LEU A 1 88 ? 3.875 -10.312 2.222 1.00 87.81 88 LEU A C 1
ATOM 698 O O . LEU A 1 88 ? 3.028 -10.563 1.374 1.00 87.81 88 LEU A O 1
ATOM 702 N N . ALA A 1 89 ? 4.793 -11.212 2.579 1.00 90.19 89 ALA A N 1
ATOM 703 C CA . ALA A 1 89 ? 4.757 -12.572 2.062 1.00 90.19 89 ALA A CA 1
ATOM 704 C C . ALA A 1 89 ? 3.484 -13.290 2.527 1.00 90.19 89 ALA A C 1
ATOM 706 O O . ALA A 1 89 ? 2.789 -13.885 1.711 1.00 90.19 89 ALA A O 1
ATOM 707 N N . TRP A 1 90 ? 3.159 -13.177 3.818 1.00 87.19 90 TRP A N 1
ATOM 708 C CA . TRP A 1 90 ? 1.925 -13.712 4.390 1.00 87.19 90 TRP A CA 1
ATOM 709 C C . TRP A 1 90 ? 0.679 -13.151 3.695 1.00 87.19 90 TRP A C 1
ATOM 711 O O . TRP A 1 90 ? -0.170 -13.918 3.256 1.00 87.19 90 TRP A O 1
ATOM 721 N N . SER A 1 91 ? 0.601 -11.833 3.494 1.00 85.69 91 SER A N 1
ATOM 722 C CA . SER A 1 91 ? -0.560 -11.226 2.834 1.00 85.69 91 SER A CA 1
ATOM 723 C C . SER A 1 91 ? -0.749 -11.669 1.381 1.00 85.69 91 SER A C 1
ATOM 725 O O . SER A 1 91 ? -1.878 -11.828 0.919 1.00 85.69 91 SER A O 1
ATOM 727 N N . LEU A 1 92 ? 0.343 -11.897 0.649 1.00 90.19 92 LEU A N 1
ATOM 728 C CA . LEU A 1 92 ? 0.285 -12.427 -0.713 1.00 90.19 92 LEU A CA 1
ATOM 729 C C . LEU A 1 92 ? -0.082 -13.917 -0.751 1.00 90.19 92 LEU A C 1
ATOM 731 O O . LEU A 1 92 ? -0.680 -14.354 -1.732 1.00 90.19 92 LEU A O 1
ATOM 735 N N . LEU A 1 93 ? 0.247 -14.690 0.289 1.00 91.62 93 LEU A N 1
ATOM 736 C CA . LEU A 1 93 ? -0.207 -16.078 0.421 1.00 91.62 93 LEU A CA 1
ATOM 737 C C . LEU A 1 93 ? -1.716 -16.148 0.669 1.00 91.62 93 LEU A C 1
ATOM 739 O O . LEU A 1 93 ? -2.392 -16.884 -0.037 1.00 91.62 93 LEU A O 1
ATOM 743 N N . GLU A 1 94 ? -2.247 -15.326 1.574 1.00 88.44 94 GLU A N 1
ATOM 744 C CA . GLU A 1 94 ? -3.697 -15.190 1.800 1.00 88.44 94 GLU A CA 1
ATOM 745 C C . GLU A 1 94 ? -4.438 -14.810 0.506 1.00 88.44 94 GLU A C 1
ATOM 747 O O . GLU A 1 94 ? -5.515 -15.322 0.194 1.00 88.44 94 GLU A O 1
ATOM 752 N N . LEU A 1 95 ? -3.841 -13.921 -0.297 1.00 87.50 95 LEU A N 1
ATOM 753 C CA . LEU A 1 95 ? -4.390 -13.552 -1.598 1.00 87.50 95 LEU A CA 1
ATOM 754 C C . LEU A 1 95 ? -4.393 -14.738 -2.577 1.00 87.50 95 LEU A C 1
ATOM 756 O O . LEU A 1 95 ? -5.382 -14.929 -3.278 1.00 87.50 95 LEU A O 1
ATOM 760 N N . LEU A 1 96 ? -3.314 -15.525 -2.628 1.00 91.69 96 LEU A N 1
ATOM 761 C CA . LEU A 1 96 ? -3.221 -16.723 -3.470 1.00 91.69 96 LEU A CA 1
ATOM 762 C C . LEU A 1 96 ? -4.181 -17.830 -3.033 1.00 91.69 96 LEU A C 1
ATOM 764 O O . LEU A 1 96 ? -4.740 -18.505 -3.888 1.00 91.69 96 LEU A O 1
ATOM 768 N N . GLU A 1 97 ? -4.402 -18.002 -1.730 1.00 91.69 97 GLU A N 1
ATOM 769 C CA . GLU A 1 97 ? -5.392 -18.948 -1.210 1.00 91.69 97 GLU A CA 1
ATOM 770 C C . GLU A 1 97 ? -6.804 -18.575 -1.675 1.00 91.69 97 GLU A C 1
ATOM 772 O O . GLU A 1 97 ? -7.568 -19.431 -2.120 1.00 91.69 97 GLU A O 1
ATOM 777 N N . ARG A 1 98 ? -7.135 -17.279 -1.644 1.00 90.50 98 ARG A N 1
ATOM 778 C CA . ARG A 1 98 ? -8.440 -16.782 -2.095 1.00 90.50 98 ARG A CA 1
ATOM 779 C C . ARG A 1 98 ? -8.594 -16.757 -3.616 1.00 90.50 98 ARG A C 1
ATOM 781 O O . ARG A 1 98 ? -9.708 -16.898 -4.117 1.00 90.50 98 ARG A O 1
ATOM 788 N N . TYR A 1 99 ? -7.497 -16.544 -4.337 1.00 93.12 99 TYR A N 1
ATOM 789 C CA . TYR A 1 99 ? -7.457 -16.417 -5.792 1.00 93.12 99 TYR A CA 1
ATOM 790 C C . TYR A 1 99 ? -6.332 -17.293 -6.371 1.00 93.12 99 TYR A C 1
ATOM 792 O O . TYR A 1 99 ? -5.282 -16.775 -6.767 1.00 93.12 99 TYR A O 1
ATOM 800 N N . PRO A 1 100 ? -6.533 -18.622 -6.445 1.00 92.06 100 PRO A N 1
ATOM 801 C CA . PRO A 1 100 ? -5.492 -19.558 -6.882 1.00 92.06 100 PRO A CA 1
ATOM 802 C C . PRO A 1 100 ? -5.091 -19.370 -8.352 1.00 92.06 100 PRO A C 1
ATOM 804 O O . PRO A 1 100 ? -3.956 -19.666 -8.725 1.00 92.06 100 PRO A O 1
ATOM 807 N N . ASP A 1 101 ? -5.988 -18.808 -9.167 1.00 94.31 101 ASP A N 1
ATOM 808 C CA . ASP A 1 101 ? -5.782 -18.550 -10.597 1.00 94.31 101 ASP A CA 1
ATOM 809 C C . ASP A 1 101 ? -5.090 -17.205 -10.887 1.00 94.31 101 ASP A C 1
ATOM 811 O O . ASP A 1 101 ? -5.146 -16.689 -12.009 1.00 94.31 101 ASP A O 1
ATOM 815 N N . LEU A 1 102 ? -4.449 -16.593 -9.883 1.00 93.56 102 LEU A N 1
ATOM 816 C CA . LEU A 1 102 ? -3.688 -15.365 -10.090 1.00 93.56 102 LEU A CA 1
ATOM 817 C C . LEU A 1 102 ? -2.609 -15.562 -11.168 1.00 93.56 102 LEU A C 1
ATOM 819 O O . LEU A 1 102 ? -1.856 -16.540 -11.128 1.00 93.56 102 LEU A O 1
ATOM 823 N N . PRO A 1 103 ? -2.489 -14.620 -12.121 1.00 93.69 103 PRO A N 1
ATOM 824 C CA . PRO A 1 103 ? -1.512 -14.735 -13.186 1.00 93.69 103 PRO A CA 1
ATOM 825 C C . PRO A 1 103 ? -0.086 -14.612 -12.649 1.00 93.69 103 PRO A C 1
ATOM 827 O O . PRO A 1 103 ? 0.173 -13.959 -11.635 1.00 93.69 103 PRO A O 1
ATOM 830 N N . ASP A 1 104 ? 0.856 -15.171 -13.408 1.00 95.25 104 ASP A N 1
ATOM 831 C CA . ASP A 1 104 ? 2.278 -14.957 -13.172 1.00 95.25 104 ASP A CA 1
ATOM 832 C C . ASP A 1 104 ? 2.589 -13.450 -13.179 1.00 95.25 104 ASP A C 1
ATOM 834 O O . ASP A 1 104 ? 2.339 -12.745 -14.162 1.00 95.25 104 ASP A O 1
ATOM 838 N N . VAL A 1 105 ? 3.152 -12.943 -12.083 1.00 93.50 105 VAL A N 1
ATOM 839 C CA . VAL A 1 105 ? 3.436 -11.514 -11.911 1.00 93.50 105 VAL A CA 1
ATOM 840 C C . VAL A 1 105 ? 4.663 -11.297 -11.036 1.00 93.50 105 VAL A C 1
ATOM 842 O O . VAL A 1 105 ? 4.928 -12.049 -10.101 1.00 93.50 105 VAL A O 1
ATOM 845 N N . VAL A 1 106 ? 5.422 -10.241 -11.331 1.00 93.56 106 VAL A N 1
ATOM 846 C CA . VAL A 1 106 ? 6.519 -9.762 -10.485 1.00 93.56 106 VAL A CA 1
ATOM 847 C C . VAL A 1 106 ? 6.119 -8.426 -9.873 1.00 93.56 106 VAL A C 1
ATOM 849 O O . VAL A 1 106 ? 5.727 -7.504 -10.583 1.00 93.56 106 VAL A O 1
ATOM 852 N N . LEU A 1 107 ? 6.245 -8.326 -8.554 1.00 93.00 107 LEU A N 1
ATOM 853 C CA . LEU A 1 107 ? 5.755 -7.215 -7.750 1.00 93.00 107 LEU A CA 1
ATOM 854 C C . LEU A 1 107 ? 6.929 -6.587 -6.977 1.00 93.00 107 LEU A C 1
ATOM 856 O O . LEU A 1 107 ? 7.337 -7.125 -5.941 1.00 93.00 107 LEU A O 1
ATOM 860 N N . PRO A 1 108 ? 7.525 -5.484 -7.461 1.00 92.75 108 PRO A N 1
ATOM 861 C CA . PRO A 1 108 ? 8.464 -4.695 -6.675 1.00 92.75 108 PRO A CA 1
ATOM 862 C C . PRO A 1 108 ? 7.702 -3.829 -5.665 1.00 92.75 108 PRO A C 1
ATOM 864 O O . PRO A 1 108 ? 6.774 -3.106 -6.023 1.00 92.75 108 PRO A O 1
ATOM 867 N N . PHE A 1 109 ? 8.125 -3.879 -4.406 1.00 92.12 109 PHE A N 1
ATOM 868 C CA . PHE A 1 109 ? 7.512 -3.153 -3.300 1.00 92.12 109 PHE A CA 1
ATOM 869 C C . PHE A 1 109 ? 8.495 -2.181 -2.659 1.00 92.12 109 PHE A C 1
ATOM 871 O O . PHE A 1 109 ? 9.586 -2.567 -2.223 1.00 92.12 109 PHE A O 1
ATOM 878 N N . ASN A 1 110 ? 8.058 -0.936 -2.520 1.00 90.69 110 ASN A N 1
ATOM 879 C CA . ASN A 1 110 ? 8.597 0.012 -1.563 1.00 90.69 110 ASN A CA 1
ATOM 880 C C . ASN A 1 110 ? 7.904 -0.219 -0.219 1.00 90.69 110 ASN A C 1
ATOM 882 O O . ASN A 1 110 ? 6.731 0.080 -0.026 1.00 90.69 110 ASN A O 1
ATOM 886 N N . CYS A 1 111 ? 8.655 -0.750 0.732 1.00 88.06 111 CYS A N 1
ATOM 887 C CA . CYS A 1 111 ? 8.132 -1.093 2.049 1.00 88.06 111 CYS A CA 1
ATOM 888 C C . CYS A 1 111 ? 8.447 -0.028 3.104 1.00 88.06 111 CYS A C 1
ATOM 890 O O . CYS A 1 111 ? 8.443 -0.327 4.300 1.00 88.06 111 CYS A O 1
ATOM 892 N N . ARG A 1 112 ? 8.766 1.199 2.681 1.00 87.44 112 ARG A N 1
ATOM 893 C CA . ARG A 1 112 ? 8.927 2.368 3.554 1.00 87.44 112 ARG A CA 1
ATOM 894 C C . ARG A 1 112 ? 7.578 3.049 3.776 1.00 87.44 112 ARG A C 1
ATOM 896 O O . ARG A 1 112 ? 6.617 2.794 3.065 1.00 87.44 112 ARG A O 1
ATOM 903 N N . ASP A 1 113 ? 7.545 3.970 4.732 1.00 85.56 113 ASP A N 1
ATOM 904 C CA . ASP A 1 113 ? 6.337 4.754 5.034 1.00 85.56 113 ASP A CA 1
ATOM 905 C C . ASP A 1 113 ? 6.053 5.845 4.001 1.00 85.56 113 ASP A C 1
ATOM 907 O O . ASP A 1 113 ? 4.959 6.396 3.980 1.00 85.56 113 ASP A O 1
ATOM 911 N N . LYS A 1 114 ? 7.048 6.213 3.186 1.00 85.81 114 LYS A N 1
ATOM 912 C CA . LYS A 1 114 ? 6.930 7.268 2.175 1.00 85.81 114 LYS A CA 1
ATOM 913 C C . LYS A 1 114 ? 6.990 6.667 0.772 1.00 85.81 114 LYS A C 1
ATOM 915 O O . LYS A 1 114 ? 7.849 5.803 0.559 1.00 85.81 114 LYS A O 1
ATOM 920 N N . PRO A 1 115 ? 6.174 7.161 -0.175 1.00 88.44 115 PRO A N 1
ATOM 921 C CA . PRO A 1 115 ? 6.287 6.793 -1.584 1.00 88.44 115 PRO A CA 1
ATOM 922 C C . PRO A 1 115 ? 7.628 7.251 -2.179 1.00 88.44 115 PRO A C 1
ATOM 924 O O . PRO A 1 115 ? 8.319 8.098 -1.600 1.00 88.44 115 PRO A O 1
ATOM 927 N N . THR A 1 116 ? 8.025 6.663 -3.310 1.00 87.50 116 THR A N 1
ATOM 928 C CA . THR A 1 116 ? 9.378 6.829 -3.869 1.00 87.50 116 THR A CA 1
ATOM 929 C C . THR A 1 116 ? 9.420 7.551 -5.215 1.00 87.50 116 THR A C 1
ATOM 931 O O . THR A 1 116 ? 10.324 8.364 -5.412 1.00 87.50 116 THR A O 1
ATOM 934 N N . PHE A 1 117 ? 8.491 7.284 -6.133 1.00 87.81 117 PHE A N 1
ATOM 935 C CA . PHE A 1 117 ? 8.583 7.727 -7.525 1.00 87.81 117 PHE A CA 1
ATOM 936 C C . PHE A 1 117 ? 7.504 8.735 -7.883 1.00 87.81 117 PHE A C 1
ATOM 938 O O . PHE A 1 117 ? 6.323 8.528 -7.615 1.00 87.81 117 PHE A O 1
ATOM 945 N N . TRP A 1 118 ? 7.894 9.806 -8.565 1.00 85.31 118 TRP A N 1
ATOM 946 C CA . TRP A 1 118 ? 6.982 10.869 -8.986 1.00 85.31 118 TRP A CA 1
ATOM 947 C C . TRP A 1 118 ? 6.486 10.659 -10.408 1.00 85.31 118 TRP A C 1
ATOM 949 O O . TRP A 1 118 ? 7.162 10.027 -11.222 1.00 85.31 118 TRP A O 1
ATOM 959 N N . TYR A 1 119 ? 5.315 11.214 -10.716 1.00 83.19 119 TYR A N 1
ATOM 960 C CA . TYR A 1 119 ? 4.913 11.354 -12.110 1.00 83.19 119 TYR A CA 1
ATOM 961 C C . TYR A 1 119 ? 5.846 12.352 -12.817 1.00 83.19 119 TYR A C 1
ATOM 963 O O . TYR A 1 119 ? 6.088 13.423 -12.258 1.00 83.19 119 TYR A O 1
ATOM 971 N N . PRO A 1 120 ? 6.342 12.039 -14.030 1.00 77.44 120 PRO A N 1
ATOM 972 C CA . PRO A 1 120 ? 7.204 12.944 -14.794 1.00 77.44 120 PRO A CA 1
ATOM 973 C C . PRO A 1 120 ? 6.580 14.336 -14.986 1.00 77.44 120 PRO A C 1
ATOM 975 O O . PRO A 1 120 ? 7.244 15.342 -14.762 1.00 77.44 120 PRO A O 1
ATOM 978 N N . ASP A 1 121 ? 5.284 14.370 -15.304 1.00 76.94 121 ASP A N 1
ATOM 979 C CA . ASP A 1 121 ? 4.532 15.596 -15.612 1.00 76.94 121 ASP A CA 1
ATOM 980 C C . ASP A 1 121 ? 3.709 16.108 -14.414 1.00 76.94 121 ASP A C 1
ATOM 982 O O . ASP A 1 121 ? 2.857 16.986 -14.545 1.00 76.94 121 ASP A O 1
ATOM 986 N 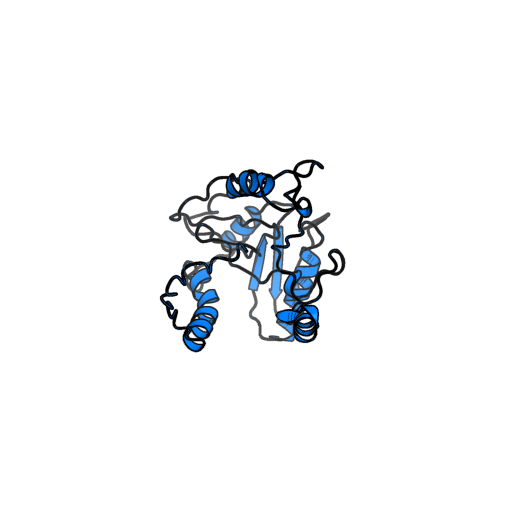N . GLY A 1 122 ? 3.909 15.510 -13.236 1.00 73.06 122 GLY A N 1
ATOM 987 C CA . GLY A 1 122 ? 3.159 15.833 -12.029 1.00 73.06 122 GLY A CA 1
ATOM 988 C C . GLY A 1 122 ? 3.774 16.984 -11.229 1.00 73.06 122 GLY A C 1
ATOM 989 O O . GLY A 1 122 ? 4.966 17.284 -11.363 1.00 73.06 122 GLY A O 1
ATOM 990 N N . PRO A 1 123 ? 2.991 17.608 -10.328 1.00 70.62 123 PRO A N 1
ATOM 991 C CA . PRO A 1 123 ? 3.539 18.547 -9.363 1.00 70.62 123 PRO A CA 1
ATOM 992 C C . PRO A 1 123 ? 4.586 17.830 -8.508 1.00 70.62 123 PRO A C 1
ATOM 994 O O . PRO A 1 123 ? 4.284 16.843 -7.831 1.00 70.62 123 PRO A O 1
ATOM 997 N N . GLN A 1 124 ? 5.818 18.334 -8.550 1.00 69.75 124 GLN A N 1
ATOM 998 C CA . GLN A 1 124 ? 6.927 17.807 -7.760 1.00 69.75 124 GLN A CA 1
ATOM 999 C C . GLN A 1 124 ? 6.579 17.944 -6.273 1.00 69.75 124 GLN A C 1
ATOM 1001 O O . GLN A 1 124 ? 6.135 19.018 -5.867 1.00 69.75 124 GLN A O 1
ATOM 1006 N N . PRO A 1 125 ? 6.719 16.898 -5.447 1.00 66.62 125 PRO A N 1
ATOM 1007 C CA . PRO A 1 125 ? 6.360 16.999 -4.044 1.00 66.62 125 PRO A CA 1
ATOM 1008 C C . PRO A 1 125 ? 7.414 17.796 -3.277 1.00 66.62 125 PRO A C 1
ATOM 1010 O O . PRO A 1 125 ? 8.611 17.588 -3.446 1.00 66.62 125 PRO A O 1
ATOM 1013 N N . GLN A 1 126 ? 6.947 18.687 -2.406 1.00 62.81 126 GLN A N 1
ATOM 1014 C CA . GLN A 1 126 ? 7.797 19.569 -1.610 1.00 62.81 126 GLN A CA 1
ATOM 1015 C C . GLN A 1 126 ? 8.071 19.004 -0.205 1.00 62.81 126 GLN A C 1
ATOM 1017 O O . GLN A 1 126 ? 7.248 18.303 0.398 1.00 62.81 126 GLN A O 1
ATOM 1022 N N . GLY A 1 127 ? 9.216 19.371 0.375 1.00 60.50 127 GLY A N 1
ATOM 1023 C CA . GLY A 1 127 ? 9.499 19.190 1.803 1.00 60.50 127 GLY A CA 1
ATOM 1024 C C . GLY A 1 127 ? 9.882 17.759 2.195 1.00 60.50 127 GLY A C 1
ATOM 1025 O O . GLY A 1 127 ? 10.726 17.129 1.570 1.00 60.50 127 GLY A O 1
ATOM 1026 N N . ALA A 1 128 ? 9.303 17.206 3.271 1.00 52.41 128 ALA A N 1
ATOM 1027 C CA . ALA A 1 128 ? 9.731 15.911 3.829 1.00 52.41 128 ALA A CA 1
ATOM 1028 C C . ALA A 1 128 ? 9.608 14.724 2.849 1.00 52.41 128 ALA A C 1
ATOM 1030 O O . ALA A 1 128 ? 10.173 13.657 3.115 1.00 52.41 128 ALA A O 1
ATOM 1031 N N . TYR A 1 129 ? 8.866 14.896 1.757 1.00 54.69 129 TYR A N 1
ATOM 1032 C CA . TYR A 1 129 ? 8.706 13.929 0.680 1.00 54.69 129 TYR A CA 1
ATOM 1033 C C . TYR A 1 129 ? 9.835 13.968 -0.363 1.00 54.69 129 TYR A C 1
ATOM 1035 O O . TYR A 1 129 ? 9.973 12.997 -1.091 1.00 54.69 129 TYR A O 1
ATOM 1043 N N . GLU A 1 130 ? 10.686 15.001 -0.390 1.00 53.47 130 GLU A N 1
ATOM 1044 C CA . GLU A 1 130 ? 11.899 15.053 -1.229 1.00 53.47 130 GLU A CA 1
ATOM 1045 C C . GLU A 1 130 ? 12.970 14.051 -0.762 1.00 53.47 130 GLU A C 1
ATOM 1047 O O . GLU A 1 130 ? 13.783 13.554 -1.542 1.00 53.47 130 GLU A O 1
ATOM 1052 N N . ILE A 1 131 ? 12.988 13.716 0.535 1.00 50.03 131 ILE A N 1
ATOM 1053 C CA . ILE A 1 131 ? 14.060 12.905 1.121 1.00 50.03 131 ILE A CA 1
ATOM 1054 C C . ILE A 1 131 ? 13.882 11.423 0.768 1.00 50.03 131 ILE A C 1
ATOM 1056 O O . ILE A 1 131 ? 13.174 10.654 1.432 1.00 50.03 131 ILE A O 1
ATOM 1060 N N . GLY A 1 132 ? 14.639 11.001 -0.242 1.00 50.31 132 GLY A N 1
ATOM 1061 C CA . GLY A 1 132 ? 14.809 9.602 -0.616 1.00 50.31 132 GLY A CA 1
ATOM 1062 C C . GLY A 1 132 ? 13.959 9.150 -1.796 1.00 50.31 132 GLY A C 1
ATOM 1063 O O . GLY A 1 132 ? 13.784 7.941 -1.945 1.00 50.31 132 GLY A O 1
ATOM 1064 N N . THR A 1 133 ? 13.468 10.087 -2.598 1.00 56.84 133 THR A N 1
ATOM 1065 C CA . THR A 1 133 ? 12.822 9.822 -3.883 1.00 56.84 133 THR A CA 1
ATOM 1066 C C . THR A 1 133 ? 13.878 9.630 -4.962 1.00 56.84 133 THR A C 1
ATOM 1068 O O . THR A 1 133 ? 15.025 10.072 -4.834 1.00 56.84 133 THR A O 1
ATOM 1071 N N . THR A 1 134 ? 13.529 8.875 -5.992 1.00 60.91 134 THR A N 1
ATOM 1072 C CA . THR A 1 134 ? 14.382 8.658 -7.158 1.00 60.91 134 THR A CA 1
ATOM 1073 C C . THR A 1 134 ? 13.653 9.181 -8.382 1.00 60.91 134 THR A C 1
ATOM 1075 O O . THR A 1 134 ? 12.452 8.962 -8.545 1.00 60.91 134 THR A O 1
ATOM 1078 N N . ALA A 1 135 ? 14.381 9.920 -9.223 1.00 54.94 135 ALA A N 1
ATOM 1079 C CA . ALA A 1 135 ? 13.873 10.354 -10.514 1.00 54.94 135 ALA A CA 1
ATOM 1080 C C . ALA A 1 135 ? 13.413 9.139 -11.331 1.00 54.94 135 ALA A C 1
ATOM 1082 O O . ALA A 1 135 ? 13.915 8.024 -11.150 1.00 54.94 135 ALA A O 1
ATOM 1083 N N . VAL A 1 136 ? 12.447 9.383 -12.213 1.00 60.91 136 VAL A N 1
ATOM 1084 C CA . VAL A 1 136 ? 11.811 8.386 -13.073 1.00 60.91 136 VAL A CA 1
ATOM 1085 C C . VAL A 1 136 ? 12.873 7.479 -13.718 1.00 60.91 136 VAL A C 1
ATOM 1087 O O . VAL A 1 136 ? 13.728 7.965 -14.463 1.00 60.91 136 VAL A O 1
ATOM 1090 N N . PRO A 1 137 ? 12.863 6.166 -13.435 1.00 56.00 137 PRO A N 1
ATOM 1091 C CA . PRO A 1 137 ? 13.818 5.244 -14.003 1.00 56.00 137 PRO A CA 1
ATOM 1092 C C . PRO A 1 137 ? 13.415 4.959 -15.453 1.00 56.00 137 PRO A C 1
ATOM 1094 O O . PRO A 1 137 ? 12.581 4.097 -15.709 1.00 56.00 137 PRO A O 1
ATOM 1097 N N . HIS A 1 138 ? 14.088 5.643 -16.383 1.00 54.22 138 HIS A N 1
ATOM 1098 C CA . HIS A 1 138 ? 14.150 5.329 -17.818 1.00 54.22 138 HIS A CA 1
ATOM 1099 C C . HIS A 1 138 ? 12.935 5.780 -18.674 1.00 54.22 138 HIS A C 1
ATOM 1101 O O . HIS A 1 138 ? 11.775 5.597 -18.314 1.00 54.22 138 HIS A O 1
ATOM 1107 N N . ASP A 1 139 ? 13.217 6.361 -19.848 1.00 63.53 139 ASP A N 1
ATOM 1108 C CA . ASP A 1 139 ? 12.279 6.703 -20.944 1.00 63.53 139 ASP A CA 1
ATOM 1109 C C . ASP A 1 139 ? 11.082 7.623 -20.634 1.00 63.53 139 ASP A C 1
ATOM 1111 O O . ASP A 1 139 ? 10.089 7.604 -21.362 1.00 63.53 139 ASP A O 1
ATOM 1115 N N . GLY A 1 140 ? 11.127 8.415 -19.560 1.00 69.00 140 GLY A N 1
ATOM 1116 C CA . GLY A 1 140 ? 10.057 9.373 -19.240 1.00 69.00 140 GLY A CA 1
ATOM 1117 C C . GLY A 1 140 ? 8.713 8.734 -18.859 1.00 69.00 140 GLY A C 1
ATOM 1118 O O . GLY A 1 140 ? 7.713 9.435 -18.763 1.00 69.00 140 GLY A O 1
ATOM 1119 N N . LYS A 1 141 ? 8.665 7.416 -18.618 1.00 77.44 141 LYS A N 1
ATOM 1120 C CA . LYS A 1 141 ? 7.462 6.703 -18.156 1.00 77.44 141 LYS A CA 1
ATOM 1121 C C . LYS A 1 141 ? 7.521 6.502 -16.644 1.00 77.44 141 LYS A C 1
ATOM 1123 O O . LYS A 1 141 ? 8.572 6.091 -16.161 1.00 77.44 141 LYS A O 1
ATOM 1128 N N . PRO A 1 142 ? 6.426 6.719 -15.894 1.00 86.31 142 PRO A N 1
ATOM 1129 C CA . PRO A 1 142 ? 6.442 6.563 -14.440 1.00 86.31 142 PRO A CA 1
ATOM 1130 C C . PRO A 1 142 ? 6.889 5.154 -14.019 1.00 86.31 142 PRO A C 1
ATOM 1132 O O . PRO A 1 142 ? 6.620 4.172 -14.710 1.00 86.31 142 PRO A O 1
ATOM 1135 N N . ALA A 1 143 ? 7.572 5.037 -12.877 1.00 89.31 143 ALA A N 1
ATOM 1136 C CA . ALA A 1 143 ? 8.010 3.741 -12.356 1.00 89.31 143 ALA A CA 1
ATOM 1137 C C . ALA A 1 143 ? 6.809 2.956 -11.822 1.00 89.31 143 ALA A C 1
ATOM 1139 O O . ALA A 1 143 ? 5.987 3.533 -11.122 1.00 89.31 143 ALA A O 1
ATOM 1140 N N . LEU A 1 144 ? 6.708 1.651 -12.088 1.00 91.31 144 LEU A N 1
ATOM 1141 C CA . LEU A 1 144 ? 5.685 0.810 -11.454 1.00 91.31 144 LEU A CA 1
ATOM 1142 C C . LEU A 1 144 ? 6.280 0.118 -10.226 1.00 91.31 144 LEU A C 1
ATOM 1144 O O . LEU A 1 144 ? 7.060 -0.826 -10.361 1.00 91.31 144 LEU A O 1
ATOM 1148 N N . VAL A 1 145 ? 5.889 0.579 -9.038 1.00 92.94 145 VAL A N 1
ATOM 1149 C CA . VAL A 1 145 ? 6.139 -0.097 -7.756 1.00 92.94 145 VAL A CA 1
ATOM 1150 C C . VAL A 1 145 ? 4.907 -0.027 -6.871 1.00 92.94 145 VAL A C 1
ATOM 1152 O O . VAL A 1 145 ? 4.113 0.903 -6.990 1.00 92.94 145 VAL A O 1
ATOM 1155 N N . PHE A 1 146 ? 4.777 -0.986 -5.963 1.00 94.25 146 PHE A N 1
ATOM 1156 C CA . PHE A 1 146 ? 3.730 -0.988 -4.949 1.00 94.25 146 PHE A CA 1
ATOM 1157 C C . PHE A 1 146 ? 4.219 -0.343 -3.647 1.00 94.25 146 PHE A C 1
ATOM 1159 O O . PHE A 1 146 ? 5.352 -0.591 -3.227 1.00 94.25 146 PHE A O 1
ATOM 1166 N N . SER A 1 147 ? 3.357 0.439 -2.997 1.00 92.19 147 SER A N 1
ATOM 1167 C CA . SER A 1 147 ? 3.627 1.128 -1.726 1.00 92.19 147 SER A CA 1
ATOM 1168 C C . SER A 1 147 ? 2.394 1.139 -0.830 1.00 92.19 147 SER A C 1
ATOM 1170 O O . SER A 1 147 ? 1.270 1.126 -1.317 1.00 92.19 147 SER A O 1
ATOM 1172 N N . TYR A 1 148 ? 2.589 1.235 0.484 1.00 88.75 148 TYR A N 1
ATOM 1173 C CA . TYR A 1 148 ? 1.478 1.389 1.440 1.00 88.75 148 TYR A CA 1
ATOM 1174 C C . TYR A 1 148 ? 0.876 2.792 1.432 1.00 88.75 148 TYR A C 1
ATOM 1176 O O . TYR A 1 148 ? -0.292 2.998 1.746 1.00 88.75 148 TYR A O 1
ATOM 1184 N N . THR A 1 149 ? 1.701 3.773 1.085 1.00 87.50 149 THR A N 1
ATOM 1185 C CA . THR A 1 149 ? 1.332 5.178 1.021 1.00 87.50 149 THR A CA 1
ATOM 1186 C C . THR A 1 149 ? 1.649 5.711 -0.364 1.00 87.50 149 THR A C 1
ATOM 1188 O O . THR A 1 149 ? 2.644 5.341 -0.988 1.00 87.50 149 THR A O 1
ATOM 1191 N N . THR A 1 150 ? 0.782 6.585 -0.856 1.00 88.38 150 THR A N 1
ATOM 1192 C CA . THR A 1 150 ? 0.953 7.286 -2.127 1.00 88.38 150 THR A CA 1
ATOM 1193 C C . THR A 1 150 ? 0.209 8.619 -2.065 1.00 88.38 150 THR A C 1
ATOM 1195 O O . THR A 1 150 ? -0.453 8.930 -1.074 1.00 88.38 150 THR A O 1
ATOM 1198 N N . GLY A 1 151 ? 0.333 9.428 -3.107 1.00 84.88 151 GLY A N 1
ATOM 1199 C CA . GLY A 1 151 ? -0.349 10.709 -3.228 1.00 84.88 151 GLY A CA 1
ATOM 1200 C C . GLY A 1 151 ? -0.414 11.147 -4.683 1.00 84.88 151 GLY A C 1
ATOM 1201 O O . GLY A 1 151 ? 0.131 10.488 -5.562 1.00 84.88 151 GLY A O 1
ATOM 1202 N N . HIS A 1 152 ? -1.050 12.286 -4.945 1.00 84.38 152 HIS A N 1
ATOM 1203 C CA . HIS A 1 152 ? -1.344 12.733 -6.312 1.00 84.38 152 HIS A CA 1
ATOM 1204 C C . HIS A 1 152 ? -0.076 12.968 -7.156 1.00 84.38 152 HIS A C 1
ATOM 1206 O O . HIS A 1 152 ? -0.106 12.819 -8.373 1.00 84.38 152 HIS A O 1
ATOM 1212 N N . SER A 1 153 ? 1.046 13.293 -6.509 1.00 84.75 153 SER A N 1
ATOM 1213 C CA . SER A 1 153 ? 2.354 13.480 -7.147 1.00 84.75 153 SER A CA 1
ATOM 1214 C C . SER A 1 153 ? 3.102 12.176 -7.449 1.00 84.75 153 SER A C 1
ATOM 1216 O O . SER A 1 153 ? 4.123 12.216 -8.133 1.00 84.75 153 SER A O 1
ATOM 1218 N N . PHE A 1 154 ? 2.648 11.033 -6.926 1.00 87.69 154 PHE A N 1
ATOM 1219 C CA . PHE A 1 154 ? 3.411 9.786 -6.910 1.00 87.69 154 PHE A CA 1
ATOM 1220 C C . PHE A 1 154 ? 2.823 8.717 -7.827 1.00 87.69 154 PHE A C 1
ATOM 1222 O O . PHE A 1 154 ? 1.616 8.492 -7.867 1.00 87.69 154 PHE A O 1
ATOM 1229 N N . SER A 1 155 ? 3.721 8.021 -8.518 1.00 90.25 155 SER A N 1
ATOM 1230 C CA . SER A 1 155 ? 3.414 6.877 -9.381 1.00 90.25 155 SER A CA 1
ATOM 1231 C C . SER A 1 155 ? 3.385 5.538 -8.645 1.00 90.25 155 SER A C 1
ATOM 1233 O O . SER A 1 155 ? 2.972 4.532 -9.215 1.00 90.25 155 SER A O 1
ATOM 1235 N N . ASP A 1 156 ? 3.780 5.519 -7.370 1.00 92.50 156 ASP A N 1
ATOM 1236 C CA . ASP A 1 156 ? 3.621 4.363 -6.499 1.00 92.50 156 ASP A CA 1
ATOM 1237 C C . ASP A 1 156 ? 2.145 3.916 -6.447 1.00 92.50 156 ASP A C 1
ATOM 1239 O O . ASP A 1 156 ? 1.250 4.683 -6.070 1.00 92.50 156 ASP A O 1
ATOM 1243 N N . VAL A 1 157 ? 1.898 2.654 -6.798 1.00 93.44 157 VAL A N 1
ATOM 1244 C CA . VAL A 1 157 ? 0.574 2.028 -6.774 1.00 93.44 157 VAL A CA 1
ATOM 1245 C C . VAL A 1 157 ? 0.262 1.604 -5.332 1.00 93.44 157 VAL A C 1
ATOM 1247 O O . VAL A 1 157 ? 1.057 0.879 -4.730 1.00 93.44 157 VAL A O 1
ATOM 1250 N N . PRO A 1 158 ? -0.864 2.036 -4.742 1.00 92.44 158 PRO A N 1
ATOM 1251 C CA . PRO A 1 158 ? -1.219 1.711 -3.381 1.00 92.44 158 PRO A CA 1
ATOM 1252 C C . PRO A 1 158 ? -1.509 0.222 -3.302 1.00 92.44 158 PRO A C 1
ATOM 1254 O O . PRO A 1 158 ? -2.236 -0.346 -4.119 1.00 92.44 158 PRO A O 1
ATOM 1257 N N . PHE A 1 159 ? -0.941 -0.396 -2.286 1.00 89.81 159 PHE A N 1
ATOM 1258 C CA . PHE A 1 159 ? -1.267 -1.740 -1.865 1.00 89.81 159 PHE A CA 1
ATOM 1259 C C . PHE A 1 159 ? -1.773 -1.661 -0.424 1.00 89.81 159 PHE A C 1
ATOM 1261 O O . PHE A 1 159 ? -1.249 -0.835 0.333 1.00 89.81 159 PHE A O 1
ATOM 1268 N N . PRO A 1 160 ? -2.769 -2.474 -0.024 1.00 86.50 160 PRO A N 1
ATOM 1269 C CA . PRO A 1 160 ? -3.229 -2.498 1.358 1.00 86.50 160 PRO A CA 1
ATOM 1270 C C . PRO A 1 160 ? -2.054 -2.622 2.329 1.00 86.50 160 PRO A C 1
ATOM 1272 O O . PRO A 1 160 ? -1.164 -3.458 2.149 1.00 86.50 160 PRO A O 1
ATOM 1275 N N . ASP A 1 161 ? -2.031 -1.755 3.339 1.00 85.00 161 ASP A N 1
ATOM 1276 C CA . ASP A 1 161 ? -0.980 -1.791 4.345 1.00 85.00 161 ASP A CA 1
ATOM 1277 C C . ASP A 1 161 ? -1.006 -3.122 5.102 1.00 85.00 161 ASP A C 1
ATOM 1279 O O . ASP A 1 161 ? -2.053 -3.735 5.315 1.00 85.00 161 ASP A O 1
ATOM 1283 N N . TYR A 1 162 ? 0.170 -3.574 5.522 1.00 78.62 162 TYR A N 1
ATOM 1284 C CA . TYR A 1 162 ? 0.331 -4.836 6.232 1.00 78.62 162 TYR A CA 1
ATOM 1285 C C . TYR A 1 162 ? -0.453 -4.885 7.559 1.00 78.62 162 TYR A C 1
ATOM 1287 O O . TYR A 1 162 ? -0.792 -5.973 8.018 1.00 78.62 162 TYR A O 1
ATOM 1295 N N . THR A 1 163 ? -0.810 -3.732 8.141 1.00 83.62 163 THR A N 1
ATOM 1296 C CA . THR A 1 163 ? -1.739 -3.624 9.282 1.00 83.62 163 THR A CA 1
ATOM 1297 C C . THR A 1 163 ? -3.110 -4.241 9.028 1.00 83.62 163 THR A C 1
ATOM 1299 O O . THR A 1 163 ? -3.752 -4.648 9.993 1.00 83.62 163 THR A O 1
ATOM 1302 N N . PHE A 1 164 ? -3.548 -4.384 7.773 1.00 86.31 164 PHE A N 1
ATOM 1303 C CA . PHE A 1 164 ? -4.819 -5.032 7.449 1.00 86.31 164 PHE A CA 1
ATOM 1304 C C . PHE A 1 164 ? -4.888 -6.471 7.988 1.00 86.31 164 PHE A C 1
ATOM 1306 O O . PHE A 1 164 ? -5.908 -6.884 8.540 1.00 86.31 164 PHE A O 1
ATOM 1313 N N . TRP A 1 165 ? -3.775 -7.206 7.910 1.00 82.75 165 TRP A N 1
ATOM 1314 C CA . TRP A 1 165 ? -3.637 -8.570 8.436 1.00 82.75 165 TRP A CA 1
ATOM 1315 C C . TRP A 1 165 ? -3.141 -8.612 9.892 1.00 82.75 165 TRP A C 1
ATOM 1317 O O . TRP A 1 165 ? -2.951 -9.689 10.451 1.00 82.75 165 TRP A O 1
ATOM 1327 N N . GLY A 1 166 ? -2.958 -7.450 10.522 1.00 82.31 166 GLY A N 1
ATOM 1328 C CA . GLY A 1 166 ? -2.494 -7.308 11.897 1.00 82.31 166 GLY A CA 1
ATOM 1329 C C . GLY A 1 166 ? -0.974 -7.190 12.042 1.00 82.31 166 GLY A C 1
ATOM 1330 O O . GLY A 1 166 ? -0.181 -7.563 11.178 1.00 82.31 166 GLY A O 1
ATOM 1331 N N . LEU A 1 167 ? -0.556 -6.649 13.188 1.00 82.62 167 LEU A N 1
ATOM 1332 C CA . LEU A 1 167 ? 0.840 -6.521 13.601 1.00 82.62 167 LEU A CA 1
ATOM 1333 C C . LEU A 1 167 ? 1.007 -6.905 15.068 1.00 82.62 167 LEU A C 1
ATOM 1335 O O . LEU A 1 167 ? 0.917 -6.037 15.945 1.00 82.62 167 LEU A O 1
ATOM 1339 N N . PRO A 1 168 ? 1.345 -8.173 15.356 1.00 75.00 168 PRO A N 1
ATOM 1340 C CA . PRO A 1 168 ? 1.511 -8.640 16.729 1.00 75.00 168 PRO A CA 1
ATOM 1341 C C . PRO A 1 168 ? 2.536 -7.820 17.524 1.00 75.00 168 PRO A C 1
ATOM 1343 O O . PRO A 1 168 ? 2.284 -7.449 18.667 1.00 75.00 168 PRO A O 1
ATOM 1346 N N . TYR A 1 169 ? 3.663 -7.449 16.902 1.00 76.31 169 TYR A N 1
ATOM 1347 C CA . TYR A 1 169 ? 4.716 -6.675 17.575 1.00 76.31 169 TYR A CA 1
ATOM 1348 C C . TYR A 1 169 ? 4.290 -5.243 17.938 1.00 76.31 169 TYR A C 1
ATOM 1350 O O . TYR A 1 169 ? 4.887 -4.641 18.825 1.00 76.31 169 TYR A O 1
ATOM 1358 N N . ALA A 1 170 ? 3.278 -4.696 17.259 1.00 78.88 170 ALA A N 1
ATOM 1359 C CA . ALA A 1 170 ? 2.723 -3.372 17.525 1.00 78.88 170 ALA A CA 1
ATOM 1360 C C . ALA A 1 170 ? 1.359 -3.439 18.235 1.00 78.88 170 ALA A C 1
ATOM 1362 O O . ALA A 1 170 ? 0.732 -2.403 18.430 1.00 78.88 170 ALA A O 1
ATOM 1363 N N . ARG A 1 171 ? 0.901 -4.644 18.618 1.00 85.81 171 ARG A N 1
ATOM 1364 C CA . ARG A 1 171 ? -0.427 -4.900 19.203 1.00 85.81 171 ARG A CA 1
ATOM 1365 C C . ARG A 1 171 ? -1.582 -4.356 18.350 1.00 85.81 171 ARG A C 1
ATOM 1367 O O . ARG A 1 171 ? -2.594 -3.918 18.885 1.00 85.81 171 ARG A O 1
ATOM 1374 N N . ILE A 1 172 ? -1.427 -4.385 17.027 1.00 86.88 172 ILE A N 1
ATOM 1375 C CA . ILE A 1 172 ? -2.507 -4.060 16.091 1.00 86.88 172 ILE A CA 1
ATOM 1376 C C . ILE A 1 172 ? -3.156 -5.379 15.687 1.00 86.88 172 ILE A C 1
ATOM 1378 O O . ILE A 1 172 ? -2.481 -6.270 15.168 1.00 86.88 172 ILE A O 1
ATOM 1382 N N . LEU A 1 173 ? -4.447 -5.515 15.968 1.00 89.81 173 LEU A N 1
ATOM 1383 C CA . LEU A 1 173 ? -5.231 -6.684 15.577 1.00 89.81 173 LEU A CA 1
ATOM 1384 C C . LEU A 1 173 ? -5.461 -6.687 14.057 1.00 89.81 173 LEU A C 1
ATOM 1386 O O . LEU A 1 173 ? -5.437 -5.617 13.443 1.00 89.81 173 LEU A O 1
ATOM 1390 N N . PRO A 1 174 ? -5.708 -7.856 13.440 1.00 88.62 174 PRO A N 1
ATOM 1391 C CA . PRO A 1 174 ? -6.232 -7.911 12.081 1.00 88.62 174 PRO A CA 1
ATOM 1392 C C . PRO A 1 174 ? -7.487 -7.044 11.946 1.00 88.62 174 PRO A C 1
ATOM 1394 O O . PRO A 1 174 ? -8.302 -6.978 12.869 1.00 88.62 174 PRO A O 1
ATOM 1397 N N . TRP A 1 175 ? -7.661 -6.405 10.789 1.00 89.25 175 TRP A N 1
ATOM 1398 C CA . TRP A 1 175 ? -8.707 -5.402 10.576 1.00 89.25 175 TRP A CA 1
ATOM 1399 C C . TRP A 1 175 ? -10.112 -5.911 10.919 1.00 89.25 175 TRP A C 1
ATOM 1401 O O . TRP A 1 175 ? -10.858 -5.229 11.616 1.00 89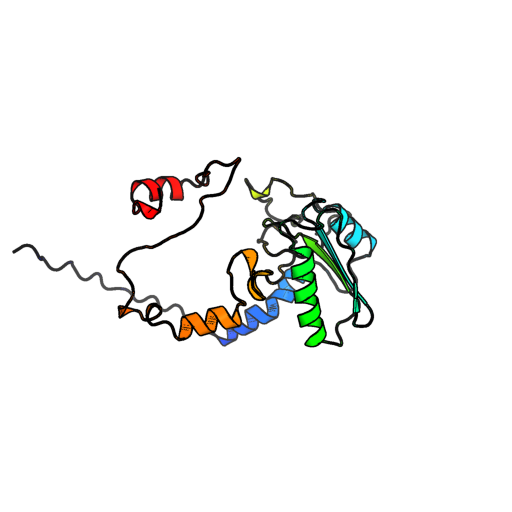.25 175 TRP A O 1
ATOM 1411 N N . GLY A 1 176 ? -10.457 -7.130 10.491 1.00 90.44 176 GLY A N 1
ATOM 1412 C CA . GLY A 1 176 ? -11.770 -7.721 10.774 1.00 90.44 176 GLY A CA 1
ATOM 1413 C C . GLY A 1 176 ? -12.031 -7.932 12.268 1.00 90.44 176 GLY A C 1
ATOM 1414 O O . GLY A 1 176 ? -13.128 -7.655 12.741 1.00 90.44 176 GLY A O 1
ATOM 1415 N N . GLN A 1 177 ? -11.012 -8.355 13.022 1.00 91.44 177 GLN A N 1
ATOM 1416 C CA . GLN A 1 177 ? -11.123 -8.508 14.473 1.00 91.44 177 GLN A CA 1
ATOM 1417 C C . GLN A 1 177 ? -11.244 -7.145 15.159 1.00 91.44 177 GLN A C 1
ATOM 1419 O O . GLN A 1 177 ? -12.124 -6.951 15.991 1.00 91.44 177 GLN A O 1
ATOM 1424 N N . TRP A 1 178 ? -10.394 -6.188 14.775 1.00 91.31 178 TRP A N 1
ATOM 1425 C CA . TRP A 1 178 ? -10.446 -4.835 15.323 1.00 91.31 178 TRP A CA 1
ATOM 1426 C C . TRP A 1 178 ? -11.823 -4.190 15.116 1.00 91.31 178 TRP A C 1
ATOM 1428 O O . TRP A 1 178 ? -12.348 -3.574 16.041 1.00 91.31 178 TRP A O 1
ATOM 1438 N N . LEU A 1 179 ? -12.418 -4.359 13.928 1.00 90.81 179 LEU A N 1
ATOM 1439 C CA . LEU A 1 179 ? -13.736 -3.820 13.596 1.00 90.81 179 LEU A CA 1
ATOM 1440 C C . LEU A 1 179 ? -14.844 -4.426 14.473 1.00 90.81 179 LEU A C 1
ATOM 1442 O O . LEU A 1 179 ? -15.627 -3.674 15.050 1.00 90.81 179 LEU A O 1
ATOM 1446 N N . ALA A 1 180 ? -14.864 -5.751 14.643 1.00 91.31 180 ALA A N 1
ATOM 1447 C CA . ALA A 1 180 ? -15.836 -6.434 15.504 1.00 91.31 180 ALA A CA 1
ATOM 1448 C C . ALA A 1 180 ? -15.746 -5.977 16.976 1.00 91.31 180 ALA A C 1
ATOM 1450 O O . ALA A 1 180 ? -16.768 -5.768 17.641 1.00 91.31 180 ALA A O 1
ATOM 1451 N N . ASP A 1 181 ? -14.526 -5.753 17.475 1.00 89.88 181 ASP A N 1
ATOM 1452 C CA . ASP A 1 181 ? -14.306 -5.212 18.819 1.00 89.88 181 ASP A CA 1
ATOM 1453 C C . ASP A 1 181 ? -14.872 -3.785 18.953 1.00 89.88 181 ASP A C 1
ATOM 1455 O O . ASP A 1 181 ? -15.419 -3.430 19.998 1.00 89.88 181 ASP A O 1
ATOM 1459 N N . GLN A 1 182 ? -14.790 -2.956 17.902 1.00 87.44 182 GLN A N 1
ATOM 1460 C CA . GLN A 1 182 ? -15.368 -1.604 17.927 1.00 87.44 182 GLN A CA 1
ATOM 1461 C C . GLN A 1 182 ? -16.901 -1.613 17.904 1.00 87.44 182 GLN A C 1
ATOM 1463 O O . GLN A 1 182 ? -17.524 -0.799 18.588 1.00 87.44 182 GLN A O 1
ATOM 1468 N N . GLU A 1 183 ? -17.519 -2.516 17.143 1.00 86.25 183 GLU A N 1
ATOM 1469 C CA . GLU A 1 183 ? -18.981 -2.603 17.021 1.00 86.25 183 GLU A CA 1
ATOM 1470 C C . GLU A 1 183 ? -19.658 -2.972 18.348 1.00 86.25 183 GLU A C 1
ATOM 1472 O O . GLU A 1 183 ? -20.755 -2.501 18.649 1.00 86.25 183 GLU A O 1
ATOM 1477 N N . THR A 1 184 ? -18.985 -3.769 19.179 1.00 84.31 184 THR A N 1
ATOM 1478 C CA . THR A 1 184 ? -19.525 -4.278 20.450 1.00 84.31 184 THR A CA 1
ATOM 1479 C C . THR A 1 184 ? -19.086 -3.481 21.681 1.00 84.31 184 THR A C 1
ATOM 1481 O O . THR A 1 184 ? -19.692 -3.606 22.750 1.00 84.31 184 THR A O 1
ATOM 1484 N N . ALA A 1 185 ? -18.064 -2.628 21.562 1.00 84.06 185 ALA A N 1
ATOM 1485 C CA . ALA A 1 185 ? -17.542 -1.861 22.686 1.00 84.06 185 ALA A CA 1
ATOM 1486 C C . ALA A 1 185 ? -18.558 -0.834 23.206 1.00 84.06 185 ALA A C 1
ATOM 1488 O O . ALA A 1 185 ? -19.016 0.032 22.472 1.00 84.06 185 ALA A O 1
ATOM 1489 N N . VAL A 1 186 ? -18.827 -0.818 24.516 1.00 76.69 186 VAL A N 1
ATOM 1490 C CA . VAL A 1 186 ? -19.662 0.231 25.143 1.00 76.69 186 VAL A CA 1
ATOM 1491 C C . VAL A 1 186 ? -19.127 1.636 24.833 1.00 76.69 186 VAL A C 1
ATOM 1493 O O . VAL A 1 186 ? -19.920 2.539 24.587 1.00 76.69 186 VAL A O 1
ATOM 1496 N N . ALA A 1 187 ? -17.799 1.794 24.757 1.00 76.69 187 ALA A N 1
ATOM 1497 C CA . ALA A 1 187 ? -17.115 3.044 24.410 1.00 76.69 187 ALA A CA 1
ATOM 1498 C C . ALA A 1 187 ? -17.401 3.555 22.976 1.00 76.69 187 ALA A C 1
ATOM 1500 O O . ALA A 1 187 ? -17.112 4.714 22.645 1.00 76.69 187 ALA A O 1
ATOM 1501 N N . SER A 1 188 ? -17.959 2.713 22.098 1.00 78.25 188 SER A N 1
ATOM 1502 C CA . SER A 1 188 ? -18.377 3.133 20.760 1.00 78.25 188 SER A CA 1
ATOM 1503 C C . SER A 1 188 ? -19.662 3.969 20.804 1.00 78.25 188 SER A C 1
ATOM 1505 O O . SER A 1 188 ? -19.793 4.885 19.986 1.00 78.25 188 SER A O 1
ATOM 150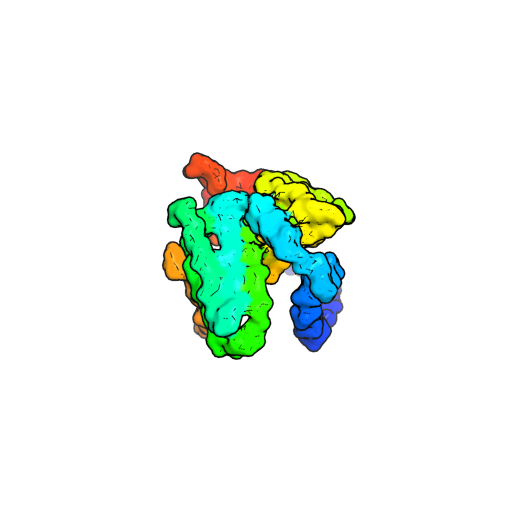7 N N . ARG A 1 189 ? -20.525 3.771 21.818 1.00 86.38 189 ARG A N 1
ATOM 1508 C CA . ARG A 1 189 ? -21.774 4.527 22.032 1.00 86.38 189 ARG A CA 1
ATOM 1509 C C . ARG A 1 189 ? -21.502 6.003 22.280 1.00 86.38 189 ARG A C 1
ATOM 1511 O O . ARG A 1 189 ? -20.582 6.345 23.026 1.00 86.38 189 ARG A O 1
ATOM 1518 N N . TRP A 1 190 ? -22.315 6.873 21.686 1.00 88.38 190 TRP A N 1
ATOM 1519 C CA . TRP A 1 190 ? -22.136 8.324 21.760 1.00 88.38 190 TRP A CA 1
ATOM 1520 C C . TRP A 1 190 ? -22.184 8.855 23.197 1.00 88.38 190 TRP A C 1
ATOM 1522 O O . TRP A 1 190 ? -21.308 9.613 23.598 1.00 88.38 190 TRP A O 1
ATOM 1532 N N . GLU A 1 191 ? -23.129 8.377 24.006 1.00 91.31 191 GLU A N 1
ATOM 1533 C CA . GLU A 1 191 ? -23.368 8.822 25.386 1.00 91.31 191 GLU A CA 1
ATOM 1534 C C . GLU A 1 191 ? -22.224 8.456 26.340 1.00 91.31 191 GLU A C 1
ATOM 1536 O O . GLU A 1 191 ? -22.100 9.026 27.420 1.00 91.31 191 GLU A O 1
ATOM 1541 N N . SER A 1 192 ? -21.381 7.496 25.949 1.00 88.75 192 SER A N 1
ATOM 1542 C CA . SER A 1 192 ? -20.207 7.079 26.722 1.00 88.75 192 SER A CA 1
ATOM 1543 C C . SER A 1 192 ? -18.953 7.906 26.413 1.00 88.75 192 SER A C 1
ATOM 1545 O O . SER A 1 192 ? -17.934 7.766 27.099 1.00 88.75 192 SER A O 1
ATOM 1547 N N . LYS A 1 193 ? -18.992 8.747 25.368 1.00 88.81 193 LYS A N 1
ATOM 1548 C CA . LYS A 1 193 ? -17.844 9.550 24.937 1.00 88.81 193 LYS A CA 1
ATOM 1549 C C . LYS A 1 193 ? -17.653 10.742 25.870 1.00 88.81 193 LYS A C 1
ATOM 1551 O O . LYS A 1 193 ? -18.602 11.326 26.381 1.00 88.81 193 LYS A O 1
ATOM 1556 N N . ARG A 1 194 ? -16.392 11.113 26.089 1.00 86.50 194 ARG A N 1
ATOM 1557 C CA . ARG A 1 194 ? -16.043 12.327 26.836 1.00 86.50 194 ARG A CA 1
ATOM 1558 C C . ARG A 1 194 ? -16.239 13.542 25.938 1.00 86.50 194 ARG A C 1
ATOM 1560 O O . ARG A 1 194 ? -15.873 13.487 24.767 1.00 86.50 194 ARG A O 1
ATOM 1567 N N . ASP A 1 195 ? -16.707 14.645 26.511 1.00 90.75 195 ASP A N 1
ATOM 1568 C CA . ASP A 1 195 ? -16.804 15.943 25.831 1.00 90.75 195 ASP A CA 1
ATOM 1569 C C . ASP A 1 195 ? -15.430 16.639 25.746 1.00 90.75 195 ASP A C 1
ATOM 1571 O O . ASP A 1 195 ? -15.187 17.707 26.304 1.00 90.75 195 ASP A O 1
ATOM 1575 N N . GLN A 1 196 ? -14.454 15.942 25.158 1.00 85.06 196 GLN A N 1
ATOM 1576 C CA . GLN A 1 196 ? -13.071 16.389 25.017 1.00 85.06 196 GLN A CA 1
ATOM 1577 C C . GLN A 1 196 ? -12.468 15.849 23.721 1.00 85.06 196 GLN A C 1
ATOM 1579 O O . GLN A 1 196 ? -12.696 14.702 23.336 1.00 85.06 196 GLN A O 1
ATOM 1584 N N . ILE A 1 197 ? -11.607 16.649 23.090 1.00 85.19 197 ILE A N 1
ATOM 1585 C CA . ILE A 1 197 ? -10.764 16.179 21.990 1.00 85.19 197 ILE A CA 1
ATOM 1586 C C . ILE A 1 197 ? -9.618 15.359 22.585 1.00 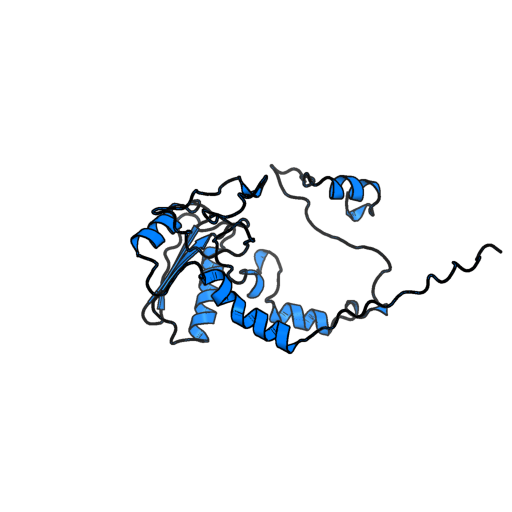85.19 197 ILE A C 1
ATOM 1588 O O . ILE A 1 197 ? -8.752 15.894 23.279 1.00 85.19 197 ILE A O 1
ATOM 1592 N N . LEU A 1 198 ? -9.601 14.061 22.290 1.00 79.31 198 LEU A N 1
ATOM 1593 C CA . LEU A 1 198 ? -8.520 13.162 22.672 1.00 79.31 198 LEU A CA 1
ATOM 1594 C C . LEU A 1 198 ? -7.615 12.899 21.469 1.00 79.31 198 LEU A C 1
ATOM 1596 O O . LEU A 1 198 ? -8.085 12.486 20.410 1.00 79.31 198 LEU A O 1
ATOM 1600 N N . TRP A 1 199 ? -6.304 13.041 21.652 1.00 78.62 199 TRP A N 1
ATOM 1601 C CA . TRP A 1 199 ? -5.348 12.338 20.805 1.00 78.62 199 TRP A CA 1
ATOM 1602 C C . TRP A 1 199 ? -4.175 11.838 21.611 1.00 78.62 199 TRP A C 1
ATOM 1604 O O . TRP A 1 199 ? -3.755 12.430 22.604 1.00 78.62 199 TRP A O 1
ATOM 1614 N N . VAL A 1 200 ? -3.740 10.658 21.199 1.00 77.81 200 VAL A N 1
ATOM 1615 C CA . VAL A 1 200 ? -2.692 9.874 21.822 1.00 77.81 200 VAL A CA 1
ATOM 1616 C C . VAL A 1 200 ? -1.856 9.361 20.667 1.00 77.81 200 VAL A C 1
ATOM 1618 O O . VAL A 1 200 ? -2.344 8.627 19.809 1.00 77.81 200 VAL A O 1
ATOM 1621 N N . GLY A 1 201 ? -0.607 9.793 20.606 1.00 71.25 201 GLY A N 1
ATOM 1622 C CA . GLY A 1 201 ? 0.292 9.422 19.530 1.00 71.25 201 GLY A CA 1
ATOM 1623 C C . GLY A 1 201 ? 1.690 9.962 19.768 1.00 71.25 201 GLY A C 1
ATOM 1624 O O . GLY A 1 201 ? 1.920 10.809 20.626 1.00 71.25 201 GLY A O 1
ATOM 1625 N N . THR A 1 202 ? 2.645 9.464 18.993 1.00 64.69 202 THR A N 1
ATOM 1626 C CA . THR A 1 202 ? 4.020 9.964 19.032 1.00 64.69 202 THR A CA 1
ATOM 1627 C C . THR A 1 202 ? 4.188 11.114 18.045 1.00 64.69 202 THR A C 1
ATOM 1629 O O . THR A 1 202 ? 3.851 10.985 16.863 1.00 64.69 202 THR A O 1
ATOM 1632 N N . THR A 1 203 ? 4.768 12.225 18.490 1.00 55.31 203 THR A N 1
ATOM 1633 C CA . THR A 1 203 ? 5.245 13.296 17.613 1.00 55.31 203 THR A CA 1
ATOM 1634 C C . THR A 1 203 ? 6.602 12.872 17.034 1.00 55.31 203 THR A C 1
ATOM 1636 O O . THR A 1 203 ? 7.594 12.797 17.745 1.00 55.31 203 THR A O 1
ATOM 1639 N N . GLY A 1 204 ? 6.601 12.451 15.762 1.00 51.56 204 GLY A N 1
ATOM 1640 C CA . GLY A 1 204 ? 7.750 12.051 14.925 1.00 51.56 204 GLY A CA 1
ATOM 1641 C C . GLY A 1 204 ? 9.141 11.927 15.576 1.00 51.56 204 GLY A C 1
ATOM 1642 O O . GLY A 1 204 ? 9.767 12.909 15.959 1.00 51.56 204 GLY A O 1
ATOM 1643 N N . VAL A 1 205 ? 9.704 10.71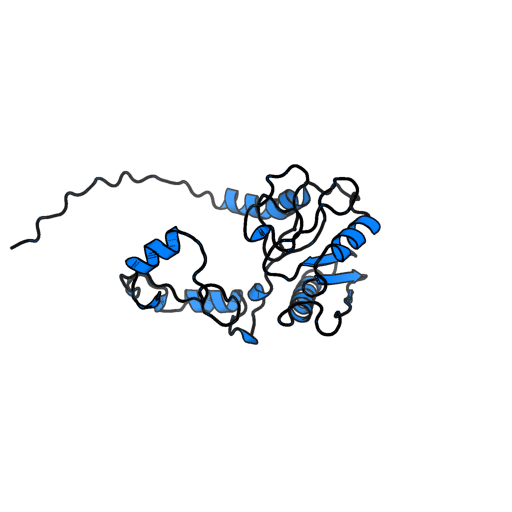8 15.581 1.00 42.72 205 VAL A N 1
ATOM 1644 C CA . VAL A 1 205 ? 11.074 10.487 16.060 1.00 42.72 205 VAL A CA 1
ATOM 1645 C C . VAL A 1 205 ? 12.091 11.081 15.074 1.00 42.72 205 VAL A C 1
ATOM 1647 O O . VAL A 1 205 ? 12.198 10.634 13.932 1.00 42.72 205 VAL A O 1
ATOM 1650 N N . LYS A 1 206 ? 12.896 12.045 15.531 1.00 40.22 206 LYS A N 1
ATOM 1651 C CA . LYS A 1 206 ? 14.229 12.316 14.972 1.00 40.22 206 LYS A CA 1
ATOM 1652 C C . LYS A 1 206 ? 15.248 12.153 16.100 1.00 40.22 206 LYS A C 1
ATOM 1654 O O . LYS A 1 206 ? 15.195 12.871 17.088 1.00 40.22 206 LYS A O 1
ATOM 1659 N N . ASN A 1 207 ? 16.185 11.221 15.928 1.00 39.97 207 ASN A N 1
ATOM 1660 C CA . ASN A 1 207 ? 17.370 11.054 16.781 1.00 39.97 207 ASN A CA 1
ATOM 1661 C C . ASN A 1 207 ? 17.084 10.875 18.287 1.00 39.97 207 ASN A C 1
ATOM 1663 O O . ASN A 1 207 ? 17.760 11.477 19.112 1.00 39.97 207 ASN A O 1
ATOM 1667 N N . GLY A 1 208 ? 16.084 10.069 18.656 1.00 39.25 208 GLY A N 1
ATOM 1668 C CA . GLY A 1 208 ? 15.829 9.727 20.065 1.00 39.25 208 GLY A CA 1
ATOM 1669 C C . GLY A 1 208 ? 15.198 10.834 20.918 1.00 39.25 208 GLY A C 1
ATOM 1670 O O . GLY A 1 208 ? 14.852 10.567 22.061 1.00 39.25 208 GLY A O 1
ATOM 1671 N N . ASN A 1 209 ? 14.962 12.023 20.358 1.00 38.03 209 ASN A N 1
ATOM 1672 C CA . ASN A 1 209 ? 14.156 13.067 20.983 1.00 38.03 209 ASN A CA 1
ATOM 1673 C C . ASN A 1 209 ? 12.786 13.132 20.293 1.00 38.03 209 ASN A C 1
ATOM 1675 O O . ASN A 1 209 ? 12.699 13.031 19.065 1.00 38.03 209 ASN A O 1
ATOM 1679 N N . LEU A 1 210 ? 11.720 13.271 21.091 1.00 39.69 210 LEU A N 1
ATOM 1680 C CA . LEU A 1 210 ? 10.343 13.479 20.629 1.00 39.69 210 LEU A CA 1
ATOM 1681 C C . LEU A 1 210 ? 10.300 14.765 19.792 1.00 39.69 210 LEU A C 1
ATOM 1683 O O . LEU A 1 210 ? 10.266 15.880 20.310 1.00 39.69 210 LEU A O 1
ATOM 1687 N N . GLY A 1 211 ? 10.413 14.606 18.477 1.00 42.66 211 GLY A N 1
ATOM 1688 C CA . GLY A 1 211 ? 10.498 15.699 17.532 1.00 42.66 211 GLY A CA 1
ATOM 1689 C C . GLY A 1 211 ? 9.096 16.178 17.218 1.00 42.66 211 GLY A C 1
ATOM 1690 O O . GLY A 1 211 ? 8.388 15.579 16.407 1.00 42.66 211 GLY A O 1
ATOM 1691 N N . PHE A 1 212 ? 8.698 17.293 17.827 1.00 46.31 212 PHE A N 1
ATOM 1692 C CA . PHE A 1 212 ? 7.529 18.045 17.393 1.00 46.31 212 PHE A CA 1
ATOM 1693 C C . PHE A 1 212 ? 7.617 18.251 15.880 1.00 46.31 212 PHE A C 1
ATOM 1695 O O . PHE A 1 212 ? 8.499 18.935 15.362 1.00 46.31 212 PHE A O 1
ATOM 1702 N N . SER A 1 213 ? 6.715 17.588 15.158 1.00 46.59 213 SER A N 1
ATOM 1703 C CA . SER A 1 213 ? 6.539 17.765 13.723 1.00 46.59 213 SER A CA 1
ATOM 1704 C C . SER A 1 213 ? 6.477 19.261 13.423 1.00 46.59 213 SER A C 1
ATOM 1706 O O . SER A 1 213 ? 5.652 19.955 14.015 1.00 46.59 213 SER A O 1
ATOM 1708 N N . SER A 1 214 ? 7.315 19.735 12.504 1.00 47.31 214 SER A N 1
ATOM 1709 C CA . SER A 1 214 ? 7.495 21.129 12.071 1.00 47.31 214 SER A CA 1
ATOM 1710 C C . SER A 1 214 ? 6.269 21.760 11.384 1.00 47.31 214 SER A C 1
ATOM 1712 O O . SER A 1 214 ? 6.410 22.642 10.544 1.00 47.31 214 SER A O 1
ATOM 1714 N N . HIS A 1 215 ? 5.056 21.297 11.695 1.00 50.84 215 HIS A N 1
ATOM 1715 C CA . HIS A 1 215 ? 3.816 21.818 11.141 1.00 50.84 215 HIS A CA 1
ATOM 1716 C C . HIS A 1 215 ? 3.316 23.001 11.996 1.00 50.84 215 HIS A C 1
ATOM 1718 O O . HIS A 1 215 ? 2.966 22.785 13.162 1.00 50.84 215 HIS A O 1
ATOM 1724 N N . PRO A 1 216 ? 3.206 24.229 11.450 1.00 56.31 216 PRO A N 1
ATOM 1725 C CA . PRO A 1 216 ? 2.847 25.429 12.218 1.00 56.31 216 PRO A CA 1
ATOM 1726 C C . PRO A 1 216 ? 1.511 25.316 12.963 1.00 56.31 216 PRO A C 1
ATOM 1728 O O . PRO A 1 216 ? 1.375 25.804 14.082 1.00 56.31 216 PRO A O 1
ATOM 1731 N N . LEU A 1 217 ? 0.537 24.607 12.378 1.00 54.50 217 LEU A N 1
ATOM 1732 C CA . LEU A 1 217 ? -0.758 24.349 13.018 1.00 54.50 217 LEU A CA 1
ATOM 1733 C C . LEU A 1 217 ? -0.624 23.521 14.309 1.00 54.50 217 LEU A C 1
ATOM 1735 O O . LEU A 1 217 ? -1.349 23.766 15.263 1.00 54.50 217 LEU A O 1
ATOM 1739 N N . ARG A 1 218 ? 0.317 22.567 14.366 1.00 52.59 218 ARG A N 1
ATOM 1740 C CA . ARG A 1 218 ? 0.523 21.721 15.554 1.00 52.59 218 ARG A CA 1
ATOM 1741 C C . ARG A 1 218 ? 1.267 22.460 16.657 1.00 52.59 218 ARG A C 1
ATOM 1743 O O . ARG A 1 218 ? 0.916 22.292 17.815 1.00 52.59 218 ARG A O 1
ATOM 1750 N N . ALA A 1 219 ? 2.228 23.315 16.300 1.00 55.94 219 ALA A N 1
ATOM 1751 C CA . ALA A 1 219 ? 2.874 24.206 17.264 1.00 55.94 219 ALA A CA 1
ATOM 1752 C C . ALA A 1 219 ? 1.859 25.165 17.909 1.00 55.94 219 ALA A C 1
ATOM 1754 O O . ALA A 1 219 ? 1.894 25.370 19.116 1.00 55.94 219 ALA A O 1
ATOM 1755 N N . ARG A 1 220 ? 0.909 25.692 17.121 1.00 60.06 220 ARG A N 1
ATOM 1756 C CA . ARG A 1 220 ? -0.200 26.511 17.636 1.00 60.06 220 ARG A CA 1
ATOM 1757 C C . ARG A 1 220 ? -1.179 25.702 18.486 1.00 60.06 220 ARG A C 1
ATOM 1759 O O . ARG A 1 220 ? -1.566 26.161 19.550 1.00 60.06 220 ARG A O 1
ATOM 1766 N N . PHE A 1 221 ? -1.540 24.490 18.063 1.00 53.84 221 PHE A N 1
ATOM 1767 C CA . PHE A 1 221 ? -2.440 23.629 18.834 1.00 53.84 221 PHE A CA 1
ATOM 1768 C C . PHE A 1 221 ? -1.826 23.183 20.170 1.00 53.84 221 PHE A C 1
ATOM 1770 O O . PHE A 1 221 ? -2.527 23.140 21.169 1.00 53.84 221 PHE A O 1
ATOM 1777 N N . ALA A 1 222 ? -0.515 22.935 20.235 1.00 56.22 222 ALA A N 1
ATOM 1778 C CA . ALA A 1 222 ? 0.172 22.595 21.485 1.00 56.22 222 ALA A CA 1
ATOM 1779 C C . ALA A 1 222 ? 0.133 23.724 22.538 1.00 56.22 222 ALA A C 1
ATOM 1781 O O . ALA A 1 222 ? 0.287 23.452 23.723 1.00 56.22 222 ALA A O 1
ATOM 1782 N N . GLN A 1 223 ? -0.094 24.980 22.133 1.00 61.09 223 GLN A N 1
ATOM 1783 C CA . GLN A 1 223 ? -0.207 26.117 23.059 1.00 61.09 223 GLN A CA 1
ATOM 1784 C C . GLN A 1 223 ? -1.565 26.179 23.771 1.00 61.09 223 GLN A C 1
ATOM 1786 O O . GLN A 1 223 ? -1.666 26.797 24.828 1.00 61.09 223 GLN A O 1
ATOM 1791 N N . CYS A 1 224 ? -2.606 25.571 23.199 1.00 55.81 224 CYS A N 1
ATOM 1792 C CA . CYS A 1 224 ? -3.977 25.653 23.711 1.00 55.81 224 CYS A CA 1
ATOM 1793 C C . CYS A 1 224 ? -4.665 24.290 23.902 1.00 55.81 224 CYS A C 1
ATOM 1795 O O . CYS A 1 224 ? -5.761 24.235 24.456 1.00 55.81 224 CYS A O 1
ATOM 1797 N N . GLY A 1 225 ? -4.044 23.198 23.456 1.00 54.56 225 GLY A N 1
ATOM 1798 C CA . GLY A 1 225 ? -4.536 21.833 23.607 1.00 54.56 225 GLY A CA 1
ATOM 1799 C C . GLY A 1 225 ? -4.281 21.256 25.007 1.00 54.56 225 GLY A C 1
ATOM 1800 O O . GLY A 1 225 ? -3.450 21.768 25.760 1.00 54.56 225 GLY A O 1
ATOM 1801 N N . PRO A 1 226 ? -4.993 20.180 25.388 1.00 48.12 226 PRO A N 1
ATOM 1802 C CA . PRO A 1 226 ? -4.816 19.539 26.688 1.00 48.12 226 PRO A CA 1
ATOM 1803 C C . PRO A 1 226 ? -3.381 19.025 26.881 1.00 48.12 226 PRO A C 1
ATOM 1805 O O . PRO A 1 226 ? -2.757 18.540 25.940 1.00 48.12 226 PRO A O 1
ATOM 1808 N N . LYS A 1 227 ? -2.873 19.067 28.125 1.00 48.00 227 LYS A N 1
ATOM 1809 C CA . LYS A 1 227 ? -1.489 18.674 28.480 1.00 48.00 227 LYS A CA 1
ATOM 1810 C C . LYS A 1 227 ? -1.087 17.266 28.022 1.00 48.00 227 LYS A C 1
ATOM 1812 O O . LYS A 1 227 ? 0.092 16.990 27.905 1.00 48.00 227 LYS A O 1
ATOM 1817 N N . SER A 1 228 ? -2.035 16.380 27.715 1.00 41.66 228 SER A N 1
ATOM 1818 C CA . SER A 1 228 ? -1.756 15.064 27.119 1.00 41.66 228 SER A CA 1
ATOM 1819 C C . SER A 1 228 ? -1.109 15.126 25.723 1.00 41.66 228 SER A C 1
ATOM 1821 O O . SER A 1 228 ? -0.735 14.090 25.183 1.00 41.66 228 SER A O 1
ATOM 1823 N N . PHE A 1 229 ? -1.001 16.317 25.134 1.00 36.31 229 PHE A N 1
ATOM 1824 C CA . PHE A 1 229 ? -0.347 16.589 23.856 1.00 36.31 229 PHE A CA 1
ATOM 1825 C C . PHE A 1 229 ? 1.040 17.252 23.968 1.00 36.31 229 PHE A C 1
ATOM 1827 O O . PHE A 1 229 ? 1.646 17.521 22.925 1.00 36.31 229 PHE A O 1
ATOM 1834 N N . GLY A 1 230 ? 1.524 17.534 25.187 1.00 37.47 230 GLY A N 1
ATOM 1835 C CA . GLY A 1 230 ? 2.795 18.215 25.463 1.00 37.47 230 GLY A CA 1
ATOM 1836 C C . GLY A 1 230 ? 3.602 17.519 26.543 1.00 37.47 230 GLY A C 1
ATOM 1837 O O . GLY A 1 230 ? 3.144 17.536 27.705 1.00 37.47 230 GLY A O 1
#

Organism: NCBI:txid127549

Secondary structure (DSSP, 8-state):
---PPPP------------HHHHHHHHHHHHHHHHTTS-TT---HHHHHHHHHHS-TTBEEEEEEETTEEEE-PPTTTSBGGGHHHHHHHHHHHHHHH-TTPPPEEEEEE-SSS--BB-TTSPPPPGGGTTT-B---STTPPP--EES---TTB-PEE---GGGG-BGGGTBPPHHHHHHHHHH-GGGSGGGS-SS--------EETTEE---S-HHHHHHHHHS-GGG-

Foldseek 3Di:
DPPDPDPPDPPPDDDDDDDPVVVVVVVVCQQVVLCVLPPVPNQDPVLQVLLQVLADQQFKWKWWQDQLDIDTDAPPPGSYPPNVVVLVSVVVNVVCVVPVPDDTDMAMERRDPAAAWFQLPADDDDDPNVPRHGYARDDNGTREHAYCDDDPGHSHRHDPDSLCCNDVVVPRHHPVVVVVCLVPDPCVDPVNDDPFDDDDDQQDDDPPDRDNDPDVVLVVCCVPHDPNSD

InterPro domains:
  IPR006598 Glycosyl transferase CAP10 domain [PF05686] (84-207)
  IPR051091 Protein O-Glucosyltransferase/Glycosyltransferase 90 [PTHR12203] (35-224)

Radius of gyration: 22.58 Å; chains: 1; bounding box: 50×56×59 Å

Sequence (230 aa):
SLWSAAPSIPLQLMECPFNSTAVALGFEQLPAHWLRHYPRRSVSRAQLLAAYRGLKGWGRTQFMIQRGALRYTPSKPTGCVLRRTPILAWSLLELLERYPDLPDVVLPFNCRDKPTFWYPDGPQPQGAYEIGTTAVPHDGKPALVFSYTTGHSFSDVPFPDYTFWGLPYARILPWGQWLADQETAVASRWESKRDQILWVGTTGVKNGNLGFSSHPLRARFAQCGPKSFG